Protein AF-0000000078819635 (afdb_homodimer)

Nearest PDB structures (foldseek):
  3zq4-assembly1_D  TM=5.207E-01  e=1.282E+00  Bacillus subtilis subsp. subtilis str. 168
  3zq4-assembly1_C  TM=5.200E-01  e=1.452E+00  Bacillus subtilis subsp. subtilis str. 168
  4j6f-assembly1_B  TM=4.731E-01  e=4.176E+00  Sinorhizobium meliloti 1021
  8eyi-assembly1_E  TM=3.775E-01  e=4.444E+00  Homo sapiens
  3zq4-assembly1_D  TM=5.205E-01  e=1.276E+00  Bacillus subtilis subsp. subtilis str. 168

Organism: Methanosarcina acetivorans (strain ATCC 35395 / DSM 2834 / JCM 12185 / C2A) (NCBI:txid188937)

pLDDT: mean 85.89, std 20.55, range [26.3, 98.69]

Structure (mmCIF, N/CA/C/O backbone):
data_AF-0000000078819635-model_v1
#
loop_
_entity.id
_entity.type
_entity.pdbx_description
1 polymer 'Ribosomal protein S6'
#
loop_
_atom_site.group_PDB
_atom_site.id
_atom_site.type_symbol
_atom_site.label_atom_id
_atom_site.label_alt_id
_atom_site.label_comp_id
_atom_site.label_asym_id
_atom_site.label_entity_id
_atom_site.label_seq_id
_atom_site.pdbx_PDB_ins_code
_atom_site.Cartn_x
_atom_site.Cartn_y
_atom_site.Cartn_z
_atom_site.occupancy
_atom_site.B_iso_or_equiv
_atom_site.auth_seq_id
_atom_site.auth_comp_id
_atom_site.auth_asym_id
_atom_site.auth_atom_id
_atom_site.pdbx_PDB_model_num
ATOM 1 N N . MET A 1 1 ? 30.875 -65.812 8.109 1 31.47 1 MET A N 1
ATOM 2 C CA . MET A 1 1 ? 30.531 -64.938 6.988 1 31.47 1 MET A CA 1
ATOM 3 C C . MET A 1 1 ? 29.578 -63.844 7.43 1 31.47 1 MET A C 1
ATOM 5 O O . MET A 1 1 ? 28.469 -64.125 7.898 1 31.47 1 MET A O 1
ATOM 9 N N . PHE A 1 2 ? 30.125 -62.688 8.062 1 33.59 2 PHE A N 1
ATOM 10 C CA . PHE A 1 2 ? 29.531 -61.562 8.758 1 33.59 2 PHE A CA 1
ATOM 11 C C . PHE A 1 2 ? 28.766 -60.688 7.785 1 33.59 2 PHE A C 1
ATOM 13 O O . PHE A 1 2 ? 29.359 -60.094 6.883 1 33.59 2 PHE A O 1
ATOM 20 N N . TYR A 1 3 ? 27.562 -61.094 7.391 1 33.97 3 TYR A N 1
ATOM 21 C CA . TYR A 1 3 ? 26.688 -60.312 6.512 1 33.97 3 TYR A CA 1
ATOM 22 C C . TYR A 1 3 ? 26.359 -58.969 7.129 1 33.97 3 TYR A C 1
ATOM 24 O O . TYR A 1 3 ? 25.766 -58.906 8.211 1 33.97 3 TYR A O 1
ATOM 32 N N . ILE A 1 4 ? 27.344 -58.031 7.02 1 34.59 4 ILE A N 1
ATOM 33 C CA . ILE A 1 4 ? 27.047 -56.656 7.406 1 34.59 4 ILE A CA 1
ATOM 34 C C . ILE A 1 4 ? 25.844 -56.156 6.613 1 34.59 4 ILE A C 1
ATOM 36 O O . ILE A 1 4 ? 25.859 -56.125 5.379 1 34.59 4 ILE A O 1
ATOM 40 N N . ASN A 1 5 ? 24.625 -56.344 7.145 1 29.67 5 ASN A N 1
ATOM 41 C CA . ASN A 1 5 ? 23.391 -55.75 6.633 1 29.67 5 ASN A CA 1
ATOM 42 C C . ASN A 1 5 ? 23.531 -54.25 6.418 1 29.67 5 ASN A C 1
ATOM 44 O O . ASN A 1 5 ? 23.641 -53.469 7.383 1 29.67 5 ASN A O 1
ATOM 48 N N . ILE A 1 6 ? 24.234 -53.875 5.387 1 31.19 6 ILE A N 1
ATOM 49 C CA . ILE A 1 6 ? 24.312 -52.469 4.98 1 31.19 6 ILE A CA 1
ATOM 50 C C . ILE A 1 6 ? 22.906 -51.906 4.785 1 31.19 6 ILE A C 1
ATOM 52 O O . ILE A 1 6 ? 22.188 -52.344 3.883 1 31.19 6 ILE A O 1
ATOM 56 N N . GLN A 1 7 ? 22.141 -51.844 5.879 1 29.66 7 GLN A N 1
ATOM 57 C CA . GLN A 1 7 ? 20.891 -51.125 5.656 1 29.66 7 GLN A CA 1
ATOM 58 C C . GLN A 1 7 ? 21.125 -49.812 4.887 1 29.66 7 GLN A C 1
ATOM 60 O O . GLN A 1 7 ? 22.094 -49.094 5.145 1 29.66 7 GLN A O 1
ATOM 65 N N . SER A 1 8 ? 20.781 -49.719 3.635 1 26.3 8 SER A N 1
ATOM 66 C CA . SER A 1 8 ? 20.688 -48.562 2.754 1 26.3 8 SER A CA 1
ATOM 67 C C . SER A 1 8 ? 20.141 -47.344 3.498 1 26.3 8 SER A C 1
ATOM 69 O O . SER A 1 8 ? 19.078 -47.406 4.113 1 26.3 8 SER A O 1
ATOM 71 N N . LYS A 1 9 ? 21 -46.469 3.98 1 32.75 9 LYS A N 1
ATOM 72 C CA . LYS A 1 9 ? 20.672 -45.125 4.375 1 32.75 9 LYS A CA 1
ATOM 73 C C . LYS A 1 9 ? 19.703 -44.469 3.379 1 32.75 9 LYS A C 1
ATOM 75 O O . LYS A 1 9 ? 20.078 -44.188 2.238 1 32.75 9 LYS A O 1
ATOM 80 N N . LYS A 1 10 ? 18.531 -44.938 3.443 1 31.08 10 LYS A N 1
ATOM 81 C CA . LYS A 1 10 ? 17.531 -44.125 2.758 1 31.08 10 LYS A CA 1
ATOM 82 C C . LYS A 1 10 ? 17.781 -42.656 2.965 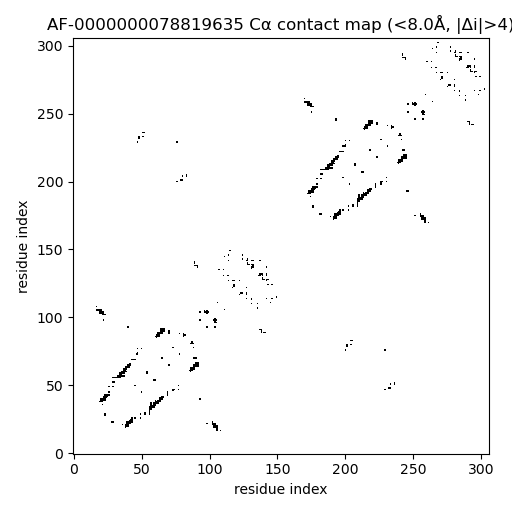1 31.08 10 LYS A C 1
ATOM 84 O O . LYS A 1 10 ? 17.797 -42.156 4.098 1 31.08 10 LYS A O 1
ATOM 89 N N . ASN A 1 11 ? 18.609 -42.062 2.094 1 31.02 11 ASN A N 1
ATOM 90 C CA . ASN A 1 11 ? 18.797 -40.625 1.961 1 31.02 11 ASN A CA 1
ATOM 91 C C . ASN A 1 11 ? 17.484 -39.875 2.092 1 31.02 11 ASN A C 1
ATOM 93 O O . ASN A 1 11 ? 16.547 -40.094 1.308 1 31.02 11 ASN A O 1
ATOM 97 N N . TYR A 1 12 ? 17.016 -39.594 3.213 1 34.03 12 TYR A N 1
ATOM 98 C CA . TYR A 1 12 ? 16.016 -38.562 3.389 1 34.03 12 TYR A CA 1
ATOM 99 C C . TYR A 1 12 ? 16.328 -37.344 2.506 1 34.03 12 TYR A C 1
ATOM 101 O O . TYR A 1 12 ? 17.328 -36.688 2.703 1 34.03 12 TYR A O 1
ATOM 109 N N . THR A 1 13 ? 16.312 -37.469 1.07 1 33.28 13 THR A N 1
ATOM 110 C CA . THR A 1 13 ? 16.375 -36.281 0.225 1 33.28 13 THR A CA 1
ATOM 111 C C . THR A 1 13 ? 15.703 -35.125 0.906 1 33.28 13 THR A C 1
ATOM 113 O O . THR A 1 13 ? 14.703 -35.281 1.608 1 33.28 13 THR A O 1
ATOM 116 N N . VAL A 1 14 ? 16.359 -34.188 1.408 1 36.5 14 VAL A N 1
ATOM 117 C CA . VAL A 1 14 ? 15.875 -32.844 1.68 1 36.5 14 VAL A CA 1
ATOM 118 C C . VAL A 1 14 ? 14.703 -32.531 0.763 1 36.5 14 VAL A C 1
ATOM 120 O O . VAL A 1 14 ? 14.82 -32.594 -0.462 1 36.5 14 VAL A O 1
ATOM 123 N N . GLY A 1 15 ? 13.5 -32.938 0.976 1 38.84 15 GLY A N 1
ATOM 124 C CA . GLY A 1 15 ? 12.227 -32.781 0.301 1 38.84 15 GLY A CA 1
ATOM 125 C C . GLY A 1 15 ? 12.18 -31.578 -0.635 1 38.84 15 GLY A C 1
ATOM 126 O O . GLY A 1 15 ? 12.648 -30.5 -0.289 1 38.84 15 GLY A O 1
ATOM 127 N N . GLU A 1 16 ? 12.367 -31.672 -1.89 1 45.25 16 GLU A N 1
ATOM 128 C CA . GLU A 1 16 ? 12.195 -30.719 -2.975 1 45.25 16 GLU A CA 1
ATOM 129 C C . GLU A 1 16 ? 11.164 -29.656 -2.615 1 45.25 16 GLU A C 1
ATOM 131 O O . GLU A 1 16 ? 10.031 -29.969 -2.24 1 45.25 16 GLU A O 1
ATOM 136 N N . LYS A 1 17 ? 11.445 -28.703 -1.896 1 55.75 17 LYS A N 1
ATOM 137 C CA . LYS A 1 17 ? 10.578 -27.578 -1.522 1 55.75 17 LYS A CA 1
ATOM 138 C C . LYS A 1 17 ? 9.633 -27.219 -2.658 1 55.75 17 LYS A C 1
ATOM 140 O O . LYS A 1 17 ? 10.062 -26.703 -3.697 1 55.75 17 LYS A O 1
ATOM 145 N N . ASN A 1 18 ? 8.547 -28.016 -2.91 1 71.88 18 ASN A N 1
ATOM 146 C CA . ASN A 1 18 ? 7.477 -27.812 -3.879 1 71.88 18 ASN A CA 1
ATOM 147 C C . ASN A 1 18 ? 6.914 -26.391 -3.787 1 71.88 18 ASN A C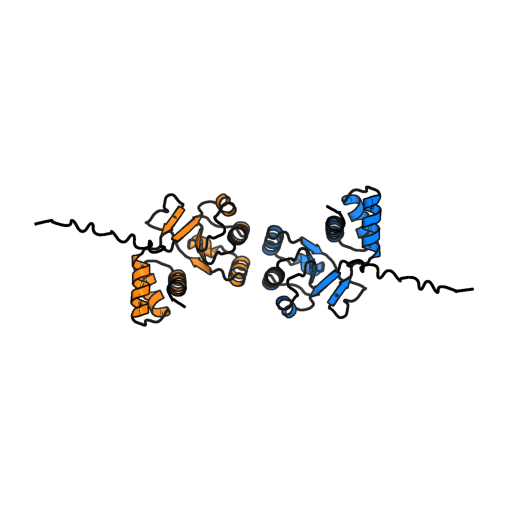 1
ATOM 149 O O . ASN A 1 18 ? 6.676 -25.875 -2.691 1 71.88 18 ASN A O 1
ATOM 153 N N . THR A 1 19 ? 7.031 -25.734 -5 1 85.88 19 THR A N 1
ATOM 154 C CA . THR A 1 19 ? 6.391 -24.438 -5.07 1 85.88 19 THR A CA 1
ATOM 155 C C . THR A 1 19 ? 4.875 -24.578 -4.961 1 85.88 19 THR A C 1
ATOM 157 O O . THR A 1 19 ? 4.262 -25.359 -5.688 1 85.88 19 THR A O 1
ATOM 160 N N . ARG A 1 20 ? 4.367 -23.984 -3.955 1 91.62 20 ARG A N 1
ATOM 161 C CA . ARG A 1 20 ? 2.932 -24.109 -3.711 1 91.62 20 ARG A CA 1
ATOM 162 C C . ARG A 1 20 ? 2.283 -22.75 -3.545 1 91.62 20 ARG A C 1
ATOM 164 O O . ARG A 1 20 ? 2.938 -21.797 -3.117 1 91.62 20 ARG A O 1
ATOM 171 N N . LEU A 1 21 ? 0.983 -22.719 -3.965 1 94.75 21 LEU A N 1
ATOM 172 C CA . LEU A 1 21 ? 0.135 -21.531 -3.787 1 94.75 21 LEU A CA 1
ATOM 173 C C . LEU A 1 21 ? -0.789 -21.719 -2.586 1 94.75 21 LEU A C 1
ATOM 175 O O . LEU A 1 21 ? -1.46 -22.734 -2.459 1 94.75 21 LEU A O 1
ATOM 179 N N . ARG A 1 22 ? -0.742 -20.781 -1.69 1 96.56 22 ARG A N 1
ATOM 180 C CA . ARG A 1 22 ? -1.777 -20.75 -0.663 1 96.56 22 ARG A CA 1
ATOM 181 C C . ARG A 1 22 ? -3.123 -20.344 -1.251 1 96.56 22 ARG A C 1
ATOM 183 O O . ARG A 1 22 ? -3.262 -19.234 -1.782 1 96.56 22 ARG A O 1
ATOM 190 N N . VAL A 1 23 ? -4.066 -21.219 -1.188 1 96.56 23 VAL A N 1
ATOM 191 C CA . VAL A 1 23 ? -5.402 -20.906 -1.698 1 96.56 23 VAL A CA 1
ATOM 192 C C . VAL A 1 23 ? -6.227 -20.234 -0.608 1 96.56 23 VAL A C 1
ATOM 194 O O . VAL A 1 23 ? -6.387 -20.766 0.488 1 96.56 23 VAL A O 1
ATOM 197 N N . VAL A 1 24 ? -6.699 -19.047 -0.94 1 97.25 24 VAL A N 1
ATOM 198 C CA . VAL A 1 24 ? -7.562 -18.312 -0.018 1 97.25 24 VAL A CA 1
ATOM 199 C C . VAL A 1 24 ? -9.008 -18.375 -0.506 1 97.25 24 VAL A C 1
ATOM 201 O O . VAL A 1 24 ? -9.352 -17.781 -1.536 1 97.25 24 VAL A O 1
ATOM 204 N N . SER A 1 25 ? -9.812 -18.969 0.264 1 94.75 25 SER A N 1
ATOM 205 C CA . SER A 1 25 ? -11.148 -19.297 -0.212 1 94.75 25 SER A CA 1
ATOM 206 C C . SER A 1 25 ? -12.18 -18.281 0.277 1 94.75 25 SER A C 1
ATOM 208 O O . SER A 1 25 ? -13.289 -18.219 -0.245 1 94.75 25 SER A O 1
ATOM 210 N N . SER A 1 26 ? -11.797 -17.578 1.337 1 96.25 26 SER A N 1
ATOM 211 C CA . SER A 1 26 ? -12.719 -16.578 1.861 1 96.25 26 SER A CA 1
ATOM 212 C C . SER A 1 26 ? -11.984 -15.32 2.303 1 96.25 26 SER A C 1
ATOM 214 O O . SER A 1 26 ? -10.797 -15.367 2.623 1 96.25 26 SER A O 1
ATOM 216 N N . ARG A 1 27 ? -12.742 -14.227 2.377 1 97 27 ARG A N 1
ATOM 217 C CA . ARG A 1 27 ? -12.18 -12.93 2.734 1 97 27 ARG A CA 1
ATOM 218 C C . ARG A 1 27 ? -11.648 -12.93 4.164 1 97 27 ARG A C 1
ATOM 220 O O . ARG A 1 27 ? -10.625 -12.312 4.453 1 97 27 ARG A O 1
ATOM 227 N N . GLU A 1 28 ? -12.273 -13.656 5.074 1 96.44 28 GLU A N 1
ATOM 228 C CA . GLU A 1 28 ? -11.922 -13.672 6.492 1 96.44 28 GLU A CA 1
ATOM 229 C C . GLU A 1 28 ? -10.555 -14.305 6.723 1 96.44 28 GLU A C 1
ATOM 231 O O . GLU A 1 28 ? -9.875 -14 7.703 1 96.44 28 GLU A O 1
ATOM 236 N N . GLU A 1 29 ? -10.195 -15.125 5.773 1 97.25 29 GLU A N 1
ATOM 237 C CA . GLU A 1 29 ? -8.93 -15.828 5.891 1 97.25 29 GLU A CA 1
ATOM 238 C C . GLU A 1 29 ? -7.746 -14.883 5.703 1 97.25 29 GLU A C 1
ATOM 240 O O . GLU A 1 29 ? -6.645 -15.148 6.184 1 97.25 29 GLU A O 1
ATOM 245 N N . ILE A 1 30 ? -7.961 -13.766 5.051 1 97.94 30 ILE A N 1
ATOM 246 C CA . ILE A 1 30 ? -6.895 -12.844 4.676 1 97.94 30 ILE A CA 1
ATOM 247 C C . ILE A 1 30 ? -6.129 -12.406 5.922 1 97.94 30 ILE A C 1
ATOM 249 O O . ILE A 1 30 ? -4.898 -12.359 5.918 1 97.94 30 ILE A O 1
ATOM 253 N N . PHE A 1 31 ? -6.73 -12.242 7.008 1 94.94 31 PHE A N 1
ATOM 254 C CA . PHE A 1 31 ? -6.129 -11.609 8.172 1 94.94 31 PHE A CA 1
ATOM 255 C C . PHE A 1 31 ? -5.5 -12.648 9.094 1 94.94 31 PHE A C 1
ATOM 257 O O . PHE A 1 31 ? -4.883 -12.297 10.102 1 94.94 31 PHE A O 1
ATOM 264 N N . THR A 1 32 ? -5.57 -13.922 8.719 1 96.62 32 THR A N 1
ATOM 265 C CA . THR A 1 32 ? -4.984 -14.977 9.539 1 96.62 32 THR A CA 1
ATOM 266 C C . THR A 1 32 ? -3.926 -15.75 8.758 1 96.62 32 THR A C 1
ATOM 268 O O . THR A 1 32 ? -3.432 -16.781 9.227 1 96.62 32 THR A O 1
ATOM 271 N N . LEU A 1 33 ? -3.65 -15.25 7.676 1 97.94 33 LEU A N 1
ATOM 272 C CA . LEU A 1 33 ? -2.66 -15.914 6.832 1 97.94 33 LEU A CA 1
ATOM 273 C C . LEU A 1 33 ? -1.269 -15.82 7.453 1 97.94 33 LEU A C 1
ATOM 275 O O . LEU A 1 33 ? -0.991 -14.898 8.227 1 97.94 33 LEU A O 1
ATOM 279 N N . ASN A 1 34 ? -0.465 -16.875 7.16 1 97.31 34 ASN A N 1
ATOM 280 C CA . ASN A 1 34 ? 0.958 -16.781 7.469 1 97.31 34 ASN A CA 1
ATOM 281 C C . ASN A 1 34 ? 1.6 -15.57 6.781 1 97.31 34 ASN A C 1
ATOM 283 O O . ASN A 1 34 ? 1.537 -15.445 5.559 1 97.31 34 ASN A O 1
ATOM 287 N N . PRO A 1 35 ? 2.191 -14.633 7.496 1 97.62 35 PRO A N 1
ATOM 288 C CA . PRO A 1 35 ? 2.773 -13.414 6.914 1 97.62 35 PRO A CA 1
ATOM 289 C C . PRO A 1 35 ? 3.883 -13.719 5.91 1 97.62 35 PRO A C 1
ATOM 291 O O . PRO A 1 35 ? 4.285 -12.836 5.145 1 97.62 35 PRO A O 1
ATOM 294 N N . ASN A 1 36 ? 4.332 -14.961 5.863 1 97.56 36 ASN A N 1
ATOM 295 C CA . ASN A 1 36 ? 5.441 -15.305 4.98 1 97.56 36 ASN A CA 1
ATOM 296 C C . ASN A 1 36 ? 4.949 -15.867 3.65 1 97.56 36 ASN A C 1
ATOM 298 O O . ASN A 1 36 ? 5.75 -16.266 2.809 1 97.56 36 ASN A O 1
ATOM 302 N N . GLU A 1 37 ? 3.67 -15.828 3.482 1 97.81 37 GLU A N 1
ATOM 303 C CA . GLU A 1 37 ? 3.152 -16.297 2.203 1 97.81 37 GLU A CA 1
ATOM 304 C C . GLU A 1 37 ? 3.721 -15.492 1.042 1 97.81 37 GLU A C 1
ATOM 306 O O . GLU A 1 37 ? 3.74 -14.258 1.089 1 97.81 37 GLU A O 1
ATOM 311 N N . ARG A 1 38 ? 4.117 -16.172 -0.007 1 97.44 38 ARG A N 1
ATOM 312 C CA . ARG A 1 38 ? 4.711 -15.484 -1.154 1 97.44 38 ARG A CA 1
ATOM 313 C C . ARG A 1 38 ? 3.812 -15.602 -2.383 1 97.44 38 ARG A C 1
ATOM 315 O O . ARG A 1 38 ? 3.828 -14.727 -3.254 1 97.44 38 ARG A O 1
ATOM 322 N N . LEU A 1 39 ? 3.123 -16.734 -2.51 1 97.5 39 LEU A N 1
ATOM 323 C CA . LEU A 1 39 ? 2.232 -17.047 -3.623 1 97.5 39 LEU A CA 1
ATOM 324 C C . LEU A 1 39 ? 0.818 -17.328 -3.125 1 97.5 39 LEU A C 1
ATOM 326 O O . LEU A 1 39 ? 0.603 -18.25 -2.342 1 97.5 39 LEU A O 1
ATOM 330 N N . VAL A 1 40 ? -0.146 -16.531 -3.648 1 97.94 40 VAL A N 1
ATOM 331 C CA . VAL A 1 40 ? -1.509 -16.672 -3.15 1 97.94 40 VAL A CA 1
ATOM 332 C C . VAL A 1 40 ? -2.484 -16.734 -4.324 1 97.94 40 VAL A C 1
ATOM 334 O O . VAL A 1 40 ? -2.348 -15.969 -5.285 1 97.94 40 VAL A O 1
ATOM 337 N N . HIS A 1 41 ? -3.369 -17.688 -4.23 1 97.12 41 HIS A N 1
ATOM 338 C CA . HIS A 1 41 ? -4.508 -17.734 -5.141 1 97.12 41 HIS A CA 1
ATOM 339 C C . HIS A 1 41 ? -5.797 -17.344 -4.434 1 97.12 41 HIS A C 1
ATOM 341 O O . HIS A 1 41 ? -6.184 -17.969 -3.443 1 97.12 41 HIS A O 1
ATOM 347 N N . LEU A 1 42 ? -6.434 -16.328 -4.941 1 97.38 42 LEU A N 1
ATOM 348 C CA . LEU A 1 42 ? -7.738 -15.969 -4.395 1 97.38 42 LEU A CA 1
ATOM 349 C C . LEU A 1 42 ? -8.859 -16.688 -5.141 1 97.38 42 LEU A C 1
ATOM 351 O O . LEU A 1 42 ? -8.984 -16.562 -6.359 1 97.38 42 LEU A O 1
ATOM 355 N N . ALA A 1 43 ? -9.617 -17.438 -4.352 1 95.06 43 ALA A N 1
ATOM 356 C CA . ALA A 1 43 ? -10.688 -18.234 -4.941 1 95.06 43 ALA A CA 1
ATOM 357 C C . ALA A 1 43 ? -12.008 -17.469 -4.941 1 95.06 43 ALA A C 1
ATOM 359 O O . ALA A 1 43 ? -13.078 -18.062 -5.078 1 95.06 43 ALA A O 1
ATOM 360 N N . PHE A 1 44 ? -12.039 -16.203 -4.691 1 96.31 44 PHE A N 1
ATOM 361 C CA . PHE A 1 44 ? -13.195 -15.305 -4.715 1 96.31 44 PHE A CA 1
ATOM 362 C C . PHE A 1 44 ? -12.836 -13.969 -5.359 1 96.31 44 PHE A C 1
ATOM 364 O O . PHE A 1 44 ? -11.656 -13.656 -5.527 1 96.31 44 PHE A O 1
ATOM 371 N N . ARG A 1 45 ? -13.82 -13.281 -5.793 1 97.69 45 ARG A N 1
ATOM 372 C CA . ARG A 1 45 ? -13.602 -11.945 -6.344 1 97.69 45 ARG A CA 1
ATOM 373 C C . ARG A 1 45 ? -13.195 -10.961 -5.25 1 97.69 45 ARG A C 1
ATOM 375 O O . ARG A 1 45 ? -13.992 -10.633 -4.371 1 97.69 45 ARG A O 1
ATOM 382 N N . PRO A 1 46 ? -12 -10.461 -5.309 1 97.69 46 PRO A N 1
ATOM 383 C CA . PRO A 1 46 ? -11.562 -9.57 -4.234 1 97.69 46 PRO A CA 1
ATOM 384 C C . PRO A 1 46 ? -12.008 -8.125 -4.457 1 97.69 46 PRO A C 1
ATOM 386 O O . PRO A 1 46 ? -12.086 -7.664 -5.598 1 97.69 46 PRO A O 1
ATOM 389 N N . SER A 1 47 ? -12.32 -7.484 -3.389 1 96.38 47 SER A N 1
ATOM 390 C CA . SER A 1 47 ? -12.438 -6.031 -3.4 1 96.38 47 SER A CA 1
ATOM 391 C C . SER A 1 47 ? -11.07 -5.363 -3.26 1 96.38 47 SER A C 1
ATOM 393 O O . SER A 1 47 ? -10.07 -6.035 -3.02 1 96.38 47 SER A O 1
ATOM 395 N N . ASN A 1 48 ? -11.062 -4.09 -3.469 1 95.88 48 ASN A N 1
ATOM 396 C CA . ASN A 1 48 ? -9.836 -3.348 -3.211 1 95.88 48 ASN A CA 1
ATOM 397 C C . ASN A 1 48 ? -9.344 -3.555 -1.78 1 95.88 48 ASN A C 1
ATOM 399 O O . ASN A 1 48 ? -8.148 -3.766 -1.554 1 95.88 48 ASN A O 1
ATOM 403 N N . LYS A 1 49 ? -10.234 -3.506 -0.844 1 96.12 49 LYS A N 1
ATOM 404 C CA . LYS A 1 49 ? -9.898 -3.719 0.561 1 96.12 49 LYS A CA 1
ATOM 405 C C . LYS A 1 49 ? -9.25 -5.086 0.771 1 96.12 49 LYS A C 1
ATOM 407 O O . LYS A 1 49 ? -8.305 -5.219 1.55 1 96.12 49 LYS A O 1
ATOM 412 N N . ASP A 1 50 ? -9.758 -6.062 0.121 1 97.81 50 ASP A N 1
ATOM 413 C CA . ASP A 1 50 ? -9.203 -7.406 0.228 1 97.81 50 ASP A CA 1
ATOM 414 C C . ASP A 1 50 ? -7.742 -7.434 -0.229 1 97.81 50 ASP A C 1
ATOM 416 O O . ASP A 1 50 ? -6.895 -8.039 0.427 1 97.81 50 ASP A O 1
ATOM 420 N N . ILE A 1 51 ? -7.488 -6.801 -1.311 1 98.25 51 ILE A N 1
ATOM 421 C CA . ILE A 1 51 ? -6.145 -6.809 -1.876 1 98.25 51 ILE A CA 1
ATOM 422 C C . ILE A 1 51 ? -5.199 -6.02 -0.972 1 98.25 51 ILE A C 1
ATOM 424 O O . ILE A 1 51 ? -4.102 -6.484 -0.656 1 98.25 51 ILE A O 1
ATOM 428 N N . PHE A 1 52 ? -5.617 -4.895 -0.534 1 97.25 52 PHE A N 1
ATOM 429 C CA . PHE A 1 52 ? -4.801 -4.129 0.4 1 97.25 52 PHE A CA 1
ATOM 430 C C . PHE A 1 52 ? -4.52 -4.934 1.663 1 97.25 52 PHE A C 1
ATOM 432 O O . PHE A 1 52 ? -3.383 -4.984 2.135 1 97.25 52 PHE A O 1
ATOM 439 N N . GLY A 1 53 ? -5.551 -5.535 2.221 1 97.19 53 GLY A N 1
ATOM 440 C CA . GLY A 1 53 ? -5.406 -6.355 3.412 1 97.19 53 GLY A CA 1
ATOM 441 C C . GLY A 1 53 ? -4.457 -7.523 3.223 1 97.19 53 GLY A C 1
ATOM 442 O O . GLY A 1 53 ? -3.67 -7.84 4.117 1 97.19 53 GLY A O 1
ATOM 443 N N . LEU A 1 54 ? -4.547 -8.094 2.098 1 98.44 54 LEU A N 1
ATOM 444 C CA . LEU A 1 54 ? -3.672 -9.219 1.787 1 98.44 54 LEU A CA 1
ATOM 445 C C . LEU A 1 54 ? -2.207 -8.789 1.806 1 98.44 54 LEU A C 1
ATOM 447 O O . LEU A 1 54 ? -1.372 -9.453 2.43 1 98.44 54 LEU A O 1
ATOM 451 N N . VAL A 1 55 ? -1.917 -7.691 1.161 1 97.44 55 VAL A N 1
ATOM 452 C CA . VAL A 1 55 ? -0.543 -7.207 1.062 1 97.44 55 VAL A CA 1
ATOM 453 C C . VAL A 1 55 ? -0.049 -6.773 2.441 1 97.44 55 VAL A C 1
ATOM 455 O O . VAL A 1 55 ? 1.123 -6.961 2.773 1 97.44 55 VAL A O 1
ATOM 458 N N . GLU A 1 56 ? -0.935 -6.238 3.195 1 95.06 56 GLU A N 1
ATOM 459 C CA . GLU A 1 56 ? -0.579 -5.844 4.555 1 95.06 56 GLU A CA 1
ATOM 460 C C . GLU A 1 56 ? -0.29 -7.066 5.426 1 95.06 56 GLU A C 1
ATOM 462 O O . GLU A 1 56 ? 0.67 -7.07 6.199 1 95.06 56 GLU A O 1
ATOM 467 N N . THR A 1 57 ? -1.078 -8.055 5.324 1 97.31 57 THR A N 1
ATOM 468 C CA . THR A 1 57 ? -0.979 -9.258 6.145 1 97.31 57 THR A CA 1
ATOM 469 C C . THR A 1 57 ? 0.215 -10.109 5.715 1 97.31 57 THR A C 1
ATOM 471 O O . THR A 1 57 ? 0.861 -10.742 6.551 1 97.31 57 THR A O 1
ATOM 474 N N . CYS A 1 58 ? 0.471 -10.047 4.434 1 98 58 CYS A N 1
ATOM 475 C CA . CYS A 1 58 ? 1.566 -10.828 3.861 1 98 58 CYS A CA 1
ATOM 476 C C . CYS A 1 58 ? 2.57 -9.914 3.162 1 98 58 CYS A C 1
ATOM 478 O O . CYS A 1 58 ? 2.619 -9.867 1.932 1 98 58 CYS A O 1
ATOM 480 N N . PRO A 1 59 ? 3.424 -9.344 3.869 1 96.12 59 PRO A N 1
ATOM 481 C CA . PRO A 1 59 ? 4.332 -8.359 3.277 1 96.12 59 PRO A CA 1
ATOM 482 C C . PRO A 1 59 ? 5.355 -8.992 2.338 1 96.12 59 PRO A C 1
ATOM 484 O O . PRO A 1 59 ? 6.016 -8.289 1.569 1 96.12 59 PRO A O 1
ATOM 487 N N . LYS A 1 60 ? 5.473 -10.32 2.33 1 97.69 60 LYS A N 1
ATOM 488 C CA . LYS A 1 60 ? 6.461 -10.984 1.487 1 97.69 60 LYS A CA 1
ATOM 489 C C . LYS A 1 60 ? 5.824 -11.508 0.202 1 97.69 60 LYS A C 1
ATOM 491 O O . LYS A 1 60 ? 6.488 -12.156 -0.607 1 97.69 60 LYS A O 1
ATOM 496 N N . ILE A 1 61 ? 4.617 -11.188 0.01 1 98.38 61 ILE A N 1
ATOM 497 C CA . ILE A 1 61 ? 3.879 -11.703 -1.14 1 98.38 61 ILE A CA 1
ATOM 498 C C . ILE A 1 61 ? 4.547 -11.234 -2.432 1 98.38 61 ILE A C 1
ATOM 500 O O . ILE A 1 61 ? 4.988 -10.086 -2.527 1 98.38 61 ILE A O 1
ATOM 504 N N . GLU A 1 62 ? 4.625 -12.164 -3.361 1 98.31 62 GLU A N 1
ATOM 505 C CA . GLU A 1 62 ? 5.246 -11.859 -4.648 1 98.31 62 GLU A CA 1
ATOM 506 C C . GLU A 1 62 ? 4.25 -12.008 -5.793 1 98.31 62 GLU A C 1
ATOM 508 O O . GLU A 1 62 ? 4.367 -11.336 -6.82 1 98.31 62 GLU A O 1
ATOM 513 N N . VAL A 1 63 ? 3.299 -12.914 -5.586 1 98.44 63 VAL A N 1
ATOM 514 C CA . VAL A 1 63 ? 2.346 -13.195 -6.652 1 98.44 63 VAL A CA 1
ATOM 515 C C . VAL A 1 63 ? 0.941 -13.336 -6.07 1 98.44 63 VAL A C 1
ATOM 517 O O . VAL A 1 63 ? 0.738 -14.039 -5.082 1 98.44 63 VAL A O 1
ATOM 520 N N . ILE A 1 64 ? 0.042 -12.664 -6.656 1 98.69 64 ILE A N 1
ATOM 521 C CA . ILE A 1 64 ? -1.385 -12.875 -6.438 1 98.69 64 ILE A CA 1
ATOM 522 C C . ILE A 1 64 ? -2.025 -13.422 -7.711 1 98.69 64 ILE A C 1
ATOM 524 O O . ILE A 1 64 ? -1.954 -12.789 -8.773 1 98.69 64 ILE A O 1
ATOM 528 N N . GLN A 1 65 ? -2.578 -14.586 -7.617 1 97.62 65 GLN A N 1
ATOM 529 C CA . GLN A 1 65 ? -3.238 -15.219 -8.75 1 97.62 65 GLN A CA 1
ATOM 530 C C . GLN A 1 65 ? -4.758 -15.141 -8.617 1 97.62 65 GLN A C 1
ATOM 532 O O . GLN A 1 65 ? -5.305 -15.352 -7.535 1 97.62 65 GLN A O 1
ATOM 537 N N . LEU A 1 66 ? -5.375 -14.836 -9.68 1 97.69 66 LEU A N 1
ATOM 538 C CA . LEU A 1 66 ? -6.832 -14.758 -9.758 1 97.69 66 LEU A CA 1
ATOM 539 C C . LEU A 1 66 ? -7.348 -15.523 -10.969 1 97.69 66 LEU A C 1
ATOM 541 O O . LEU A 1 66 ? -6.691 -15.562 -12.016 1 97.69 66 LEU A O 1
ATOM 545 N N . PRO A 1 67 ? -8.547 -16.062 -10.758 1 95.12 67 PRO A N 1
ATOM 546 C CA . PRO A 1 67 ? -9.211 -16.578 -11.961 1 95.12 67 PRO A CA 1
ATOM 547 C C . PRO A 1 67 ? -9.453 -15.484 -13 1 95.12 67 PRO A C 1
ATOM 549 O O . PRO A 1 67 ? -9.508 -14.297 -12.664 1 95.12 67 PRO A O 1
ATOM 552 N N . LYS A 1 68 ? -9.594 -15.914 -14.242 1 94.19 68 LYS A N 1
ATOM 553 C CA . LYS A 1 68 ? -9.766 -15.008 -15.367 1 94.19 68 LYS A CA 1
ATOM 554 C C . LYS A 1 68 ? -10.922 -14.039 -15.125 1 94.19 68 LYS A C 1
ATOM 556 O O . LYS A 1 68 ? -10.781 -12.828 -15.352 1 94.19 68 LYS A O 1
ATOM 561 N N . SER A 1 69 ? -12.031 -14.531 -14.648 1 95.5 69 SER A N 1
ATOM 562 C CA . SER A 1 69 ? -13.234 -13.727 -14.469 1 95.5 69 SER A CA 1
ATOM 563 C C . SER A 1 69 ? -13.016 -12.641 -13.422 1 95.5 69 SER A C 1
ATOM 565 O O . SER A 1 69 ? -13.664 -11.594 -13.469 1 95.5 69 SER A O 1
ATOM 567 N N . TYR A 1 70 ? -12.094 -12.93 -12.531 1 96.94 70 TYR A N 1
ATOM 568 C CA . TYR A 1 70 ? -11.891 -11.977 -11.445 1 96.94 70 TYR A CA 1
ATOM 569 C C . TYR A 1 70 ? -10.828 -10.945 -11.812 1 96.94 70 TYR A C 1
ATOM 571 O O . TYR A 1 70 ? -10.945 -9.773 -11.461 1 96.94 70 TYR A O 1
ATOM 579 N N . ILE A 1 71 ? -9.789 -11.344 -12.492 1 95.88 71 ILE A N 1
ATOM 580 C CA . ILE A 1 71 ? -8.672 -10.453 -12.797 1 95.88 71 ILE A CA 1
ATOM 581 C C . ILE A 1 71 ? -9.172 -9.281 -13.641 1 95.88 71 ILE A C 1
ATOM 583 O O . ILE A 1 71 ? -8.688 -8.156 -13.492 1 95.88 71 ILE A O 1
ATOM 587 N N . ALA A 1 72 ? -10.148 -9.523 -14.414 1 94.19 72 ALA A N 1
ATOM 588 C CA . ALA A 1 72 ? -10.727 -8.531 -15.312 1 94.19 72 ALA A CA 1
ATOM 589 C C . ALA A 1 72 ? -11.414 -7.414 -14.531 1 94.19 72 ALA A C 1
ATOM 591 O O . ALA A 1 72 ? -11.648 -6.328 -15.07 1 94.19 72 ALA A O 1
ATOM 592 N N . THR A 1 73 ? -11.727 -7.645 -13.289 1 95.75 73 THR A N 1
ATOM 593 C CA . THR A 1 73 ? -12.492 -6.684 -12.508 1 95.75 73 THR A CA 1
ATOM 594 C C . THR A 1 73 ? -11.578 -5.875 -11.594 1 95.75 73 THR A C 1
ATOM 596 O O . THR A 1 73 ? -12.031 -4.953 -10.914 1 95.75 73 THR A O 1
ATOM 599 N N . VAL A 1 74 ? -10.352 -6.176 -11.602 1 96.5 74 VAL A N 1
ATOM 600 C CA . VAL A 1 74 ? -9.406 -5.457 -10.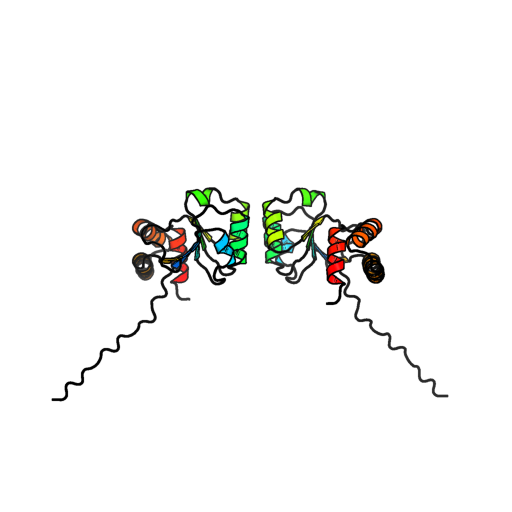758 1 96.5 74 VAL A CA 1
ATOM 601 C C . VAL A 1 74 ? -9.211 -4.039 -11.289 1 96.5 74 VAL A C 1
ATOM 603 O O . VAL A 1 74 ? -9.016 -3.844 -12.492 1 96.5 74 VAL A O 1
ATOM 606 N N . SER A 1 75 ? -9.305 -3.09 -10.406 1 94.38 75 SER A N 1
ATOM 607 C CA . SER A 1 75 ? -9.227 -1.688 -10.805 1 94.38 75 SER A CA 1
ATOM 608 C C . SER A 1 75 ? -7.809 -1.314 -11.227 1 94.38 75 SER A C 1
ATOM 610 O O . SER A 1 75 ? -6.84 -1.955 -10.812 1 94.38 75 SER A O 1
ATOM 612 N N . ARG A 1 76 ? -7.707 -0.306 -11.992 1 92.94 76 ARG A N 1
ATOM 613 C CA . ARG A 1 76 ? -6.414 0.239 -12.406 1 92.94 76 ARG A CA 1
ATOM 614 C C . ARG A 1 76 ? -5.586 0.651 -11.188 1 92.94 76 ARG A C 1
ATOM 616 O O . ARG A 1 76 ? -4.367 0.469 -11.172 1 92.94 76 ARG A O 1
ATOM 623 N N . SER A 1 77 ? -6.227 1.18 -10.172 1 94.19 77 SER A N 1
ATOM 624 C CA . SER A 1 77 ? -5.535 1.61 -8.961 1 94.19 77 SER A CA 1
ATOM 625 C C . SER A 1 77 ? -4.859 0.436 -8.266 1 94.19 77 SER A C 1
ATOM 627 O O . SER A 1 77 ? -3.715 0.549 -7.812 1 94.19 77 SER A O 1
ATOM 629 N N . ILE A 1 78 ? -5.566 -0.653 -8.258 1 97.12 78 ILE A N 1
ATOM 630 C CA . ILE A 1 78 ? -5.02 -1.843 -7.613 1 97.12 78 ILE A CA 1
ATOM 631 C C . ILE A 1 78 ? -3.846 -2.377 -8.438 1 97.12 78 ILE A C 1
ATOM 633 O O . ILE A 1 78 ? -2.818 -2.771 -7.879 1 97.12 78 ILE A O 1
ATOM 637 N N . GLU A 1 79 ? -4.043 -2.367 -9.672 1 97.25 79 GLU A N 1
ATOM 638 C CA . GLU A 1 79 ? -2.953 -2.805 -10.539 1 97.25 79 GLU A CA 1
ATOM 639 C C . GLU A 1 79 ? -1.701 -1.96 -10.312 1 97.25 79 GLU A C 1
ATOM 641 O O . GLU A 1 79 ? -0.597 -2.496 -10.203 1 97.25 79 GLU A O 1
ATOM 646 N N . MET A 1 80 ? -1.895 -0.724 -10.289 1 95.88 80 MET A N 1
ATOM 647 C CA . MET A 1 80 ? -0.797 0.207 -10.039 1 95.88 80 MET A CA 1
ATOM 648 C C . MET A 1 80 ? -0.165 -0.044 -8.68 1 95.88 80 MET A C 1
ATOM 650 O O . MET A 1 80 ? 1.061 -0.066 -8.547 1 95.88 80 MET A O 1
ATOM 654 N N . PHE A 1 81 ? -0.925 -0.148 -7.676 1 97.19 81 PHE A N 1
ATOM 655 C CA . PHE A 1 81 ? -0.467 -0.423 -6.32 1 97.19 81 PHE A CA 1
ATOM 656 C C . PHE A 1 81 ? 0.41 -1.669 -6.289 1 97.19 81 PHE A C 1
ATOM 658 O O . PHE A 1 81 ? 1.516 -1.643 -5.742 1 97.19 81 PHE A O 1
ATOM 665 N N . LEU A 1 82 ? -0.095 -2.729 -6.914 1 98.25 82 LEU A N 1
ATOM 666 C CA . LEU A 1 82 ? 0.645 -3.984 -6.922 1 98.25 82 LEU A CA 1
ATOM 667 C C . LEU A 1 82 ? 1.957 -3.84 -7.684 1 98.25 82 LEU A C 1
ATOM 669 O O . LEU A 1 82 ? 2.992 -4.352 -7.25 1 98.25 82 LEU A O 1
ATOM 673 N N . GLN A 1 83 ? 1.907 -3.174 -8.742 1 97.25 83 GLN A N 1
ATOM 674 C CA . GLN A 1 83 ? 3.119 -2.92 -9.516 1 97.25 83 GLN A CA 1
ATOM 675 C C . GLN A 1 83 ? 4.152 -2.166 -8.68 1 97.25 83 GLN A C 1
ATOM 677 O O . GLN A 1 83 ? 5.332 -2.531 -8.664 1 97.25 83 GLN A O 1
ATOM 682 N N . MET A 1 84 ? 3.721 -1.188 -7.98 1 95.12 84 MET A N 1
ATOM 683 C CA . MET A 1 84 ? 4.613 -0.382 -7.156 1 95.12 84 MET A CA 1
ATOM 684 C C . MET A 1 84 ? 5.188 -1.207 -6.008 1 95.12 84 MET A C 1
ATOM 686 O O . MET A 1 84 ? 6.305 -0.955 -5.551 1 95.12 84 MET A O 1
ATOM 690 N N . GLN A 1 85 ? 4.449 -2.145 -5.508 1 94.81 85 GLN A N 1
ATOM 691 C CA . GLN A 1 85 ? 4.891 -3.035 -4.441 1 94.81 85 GLN A CA 1
ATOM 692 C C . GLN A 1 85 ? 5.688 -4.211 -5 1 94.81 85 GLN A C 1
ATOM 694 O O . GLN A 1 85 ? 6.066 -5.121 -4.258 1 94.81 85 GLN A O 1
ATOM 699 N N . HIS A 1 86 ? 5.832 -4.262 -6.254 1 96.56 86 HIS A N 1
ATOM 700 C CA . HIS A 1 86 ? 6.551 -5.316 -6.961 1 96.56 86 HIS A CA 1
ATOM 701 C C . HIS A 1 86 ? 5.867 -6.668 -6.777 1 96.56 86 HIS A C 1
ATOM 703 O O . HIS A 1 86 ? 6.531 -7.676 -6.523 1 96.56 86 HIS A O 1
ATOM 709 N N . ILE A 1 87 ? 4.562 -6.664 -6.867 1 98.44 87 ILE A N 1
ATOM 710 C CA . ILE A 1 87 ? 3.746 -7.871 -6.785 1 98.44 87 ILE A CA 1
ATOM 711 C C . ILE A 1 87 ? 3.129 -8.172 -8.148 1 98.44 87 ILE A C 1
ATOM 713 O O . ILE A 1 87 ? 2.514 -7.301 -8.766 1 98.44 87 ILE A O 1
ATOM 717 N N . GLN A 1 88 ? 3.232 -9.367 -8.57 1 98.19 88 GLN A N 1
ATOM 718 C CA . GLN A 1 88 ? 2.658 -9.75 -9.859 1 98.19 88 GLN A CA 1
ATOM 719 C C . GLN A 1 88 ? 1.208 -10.203 -9.695 1 98.19 88 GLN A C 1
ATOM 721 O O . GLN A 1 88 ? 0.89 -10.992 -8.805 1 98.19 88 GLN A O 1
ATOM 726 N N . LEU A 1 89 ? 0.396 -9.672 -10.5 1 98.5 89 LEU A N 1
ATOM 727 C CA . LEU A 1 89 ? -0.983 -10.125 -10.625 1 98.5 89 LEU A CA 1
ATOM 728 C C . LEU A 1 89 ? -1.144 -11.047 -11.828 1 98.5 89 LEU A C 1
ATOM 730 O O . LEU A 1 89 ? -0.992 -10.617 -12.969 1 98.5 89 LEU A O 1
ATOM 734 N N . LEU A 1 90 ? -1.481 -12.289 -11.516 1 97.88 90 LEU A N 1
ATOM 735 C CA . LEU A 1 90 ? -1.503 -13.266 -12.602 1 97.88 90 LEU A CA 1
ATOM 736 C C . LEU A 1 90 ? -2.861 -13.953 -12.688 1 97.88 90 LEU A C 1
ATOM 738 O O . LEU A 1 90 ? -3.502 -14.203 -11.664 1 97.88 90 LEU A O 1
ATOM 742 N N . GLU A 1 91 ? -3.166 -14.258 -13.914 1 96.56 91 GLU A N 1
ATOM 743 C CA . GLU A 1 91 ? -4.359 -15.062 -14.164 1 96.56 91 GLU A CA 1
ATOM 744 C C . GLU A 1 91 ? -4.074 -16.547 -14 1 96.56 91 GLU A C 1
ATOM 746 O O . GLU A 1 91 ? -3.027 -17.031 -14.438 1 96.56 91 GLU A O 1
ATOM 751 N N . GLY A 1 92 ? -4.969 -17.266 -13.359 1 93 92 GLY A N 1
ATOM 752 C CA . GLY A 1 92 ? -4.836 -18.703 -13.25 1 93 92 GLY A CA 1
ATOM 753 C C . GLY A 1 92 ? -5.926 -19.344 -12.414 1 93 92 GLY A C 1
ATOM 754 O O . GLY A 1 92 ? -6.715 -18.656 -11.773 1 93 92 GLY A O 1
ATOM 755 N N . ASP A 1 93 ? -6.02 -20.656 -12.578 1 88.56 93 ASP A N 1
ATOM 756 C CA . ASP A 1 93 ? -6.953 -21.469 -11.805 1 88.56 93 ASP A CA 1
ATOM 757 C C . ASP A 1 93 ? -6.219 -22.547 -11.016 1 88.56 93 ASP A C 1
ATOM 759 O O . ASP A 1 93 ? -5.043 -22.812 -11.273 1 88.56 93 ASP A O 1
ATOM 763 N N . VAL A 1 94 ? -6.82 -22.906 -9.93 1 84.31 94 VAL A N 1
ATOM 764 C CA . VAL A 1 94 ? -6.281 -24.031 -9.18 1 84.31 94 VAL A CA 1
ATOM 765 C C . VAL A 1 94 ? -7.102 -25.297 -9.477 1 84.31 94 VAL A C 1
ATOM 767 O O . VAL A 1 94 ? -8.312 -25.328 -9.242 1 84.31 94 VAL A O 1
ATOM 770 N N . TRP A 1 95 ? -7.09 -25.688 -10.742 1 69.56 95 TRP A N 1
ATOM 771 C CA . TRP A 1 95 ? -7.914 -26.828 -11.133 1 69.56 95 TRP A CA 1
ATOM 772 C C . TRP A 1 95 ? -7.219 -28.141 -10.805 1 69.56 95 TRP A C 1
ATOM 774 O O . TRP A 1 95 ? -5.988 -28.219 -10.781 1 69.56 95 TRP A O 1
ATOM 784 N N . GLY A 1 96 ? -8.031 -29.25 -10.766 1 56.94 96 GLY A N 1
ATOM 785 C CA . GLY A 1 96 ? -7.66 -30.656 -10.695 1 56.94 96 GLY A CA 1
ATOM 786 C C . GLY A 1 96 ? -7.262 -31.109 -9.297 1 56.94 96 GLY A C 1
ATOM 787 O O . GLY A 1 96 ? -7.812 -32.062 -8.773 1 56.94 96 GLY A O 1
ATOM 788 N N . HIS A 1 97 ? -5.898 -30.562 -8.984 1 59.34 97 HIS A N 1
ATOM 789 C CA . HIS A 1 97 ? -5.324 -31.125 -7.77 1 59.34 97 HIS A CA 1
ATOM 790 C C . HIS A 1 97 ? -5.762 -30.344 -6.539 1 59.34 97 HIS A C 1
ATOM 792 O O . HIS A 1 97 ? -5.402 -29.172 -6.387 1 59.34 97 HIS A O 1
ATOM 798 N N . ARG A 1 98 ? -6.984 -30.531 -6.148 1 63.88 98 ARG A N 1
ATOM 799 C CA . ARG A 1 98 ? -7.535 -29.969 -4.922 1 63.88 98 ARG A CA 1
ATOM 800 C C . ARG A 1 98 ? -6.43 -29.438 -4.023 1 63.88 98 ARG A C 1
ATOM 802 O O . ARG A 1 98 ? -5.262 -29.812 -4.176 1 63.88 98 ARG A O 1
ATOM 809 N N . LYS A 1 99 ? -6.703 -28.406 -3.35 1 74.38 99 LYS A N 1
ATOM 810 C CA . LYS A 1 99 ? -5.867 -27.938 -2.244 1 74.38 99 LYS A CA 1
ATOM 811 C C . LYS A 1 99 ? -5.723 -29.016 -1.177 1 74.38 99 LYS A C 1
ATOM 813 O O . LYS A 1 99 ? -6.566 -29.906 -1.066 1 74.38 99 LYS A O 1
ATOM 818 N N . ASP A 1 100 ? -4.559 -29.156 -0.694 1 80.94 100 ASP A N 1
ATOM 819 C CA . ASP A 1 100 ? -4.363 -30.078 0.422 1 80.94 100 ASP A CA 1
ATOM 820 C C . ASP A 1 100 ? -5.121 -29.609 1.661 1 80.94 100 ASP A C 1
ATOM 822 O O . ASP A 1 100 ? -5.891 -28.656 1.595 1 80.94 100 ASP A O 1
ATOM 826 N N . ILE A 1 101 ? -4.961 -30.359 2.682 1 83.31 101 ILE A N 1
ATOM 827 C CA . ILE A 1 101 ? -5.695 -30.094 3.912 1 83.31 101 ILE A CA 1
ATOM 828 C C . ILE A 1 101 ? -5.273 -28.734 4.48 1 83.31 101 ILE A C 1
ATOM 830 O O . ILE A 1 101 ? -6.012 -28.125 5.254 1 83.31 101 ILE A O 1
ATOM 834 N N . ASN A 1 102 ? -4.07 -28.344 4.137 1 87.81 102 ASN A N 1
ATOM 835 C CA . ASN A 1 102 ? -3.551 -27.078 4.617 1 87.81 102 ASN A CA 1
ATOM 836 C C . ASN A 1 102 ? -3.838 -25.953 3.631 1 87.81 102 ASN A C 1
ATOM 838 O O . ASN A 1 102 ? -3.334 -24.828 3.791 1 87.81 102 ASN A O 1
ATOM 842 N N . GLU A 1 103 ? -4.633 -26.172 2.586 1 91.69 103 GLU A N 1
ATOM 843 C CA . GLU A 1 103 ? -5.164 -25.188 1.655 1 91.69 103 GLU A CA 1
ATOM 844 C C . GLU A 1 103 ? -4.094 -24.734 0.662 1 91.69 103 GLU A C 1
ATOM 846 O O . GLU A 1 103 ? -4.102 -23.578 0.218 1 91.69 103 GLU A O 1
ATOM 851 N N . TYR A 1 104 ? -3.207 -25.625 0.391 1 93.19 104 TYR A N 1
ATOM 852 C CA . TYR A 1 104 ? -2.184 -25.312 -0.601 1 93.19 104 TYR A CA 1
ATOM 853 C C . TYR A 1 104 ? -2.422 -26.078 -1.894 1 93.19 104 TYR A C 1
ATOM 855 O O . TYR A 1 104 ? -2.877 -27.234 -1.865 1 93.19 104 TYR A O 1
ATOM 863 N N . TYR A 1 105 ? -2.168 -25.375 -2.959 1 91.69 105 TYR A N 1
ATOM 864 C CA . TYR A 1 105 ? -2.086 -26 -4.277 1 91.69 105 TYR A CA 1
ATOM 865 C C . TYR A 1 105 ? -0.635 -26.141 -4.723 1 91.69 105 TYR A C 1
ATOM 867 O O . TYR A 1 105 ? 0.095 -25.156 -4.809 1 91.69 105 TYR A O 1
ATOM 875 N N . ALA A 1 106 ? -0.224 -27.328 -5 1 88.81 106 ALA A N 1
ATOM 876 C CA . ALA A 1 106 ? 1.147 -27.578 -5.438 1 88.81 106 ALA A CA 1
ATOM 877 C C . ALA A 1 106 ? 1.265 -27.484 -6.953 1 88.81 106 ALA A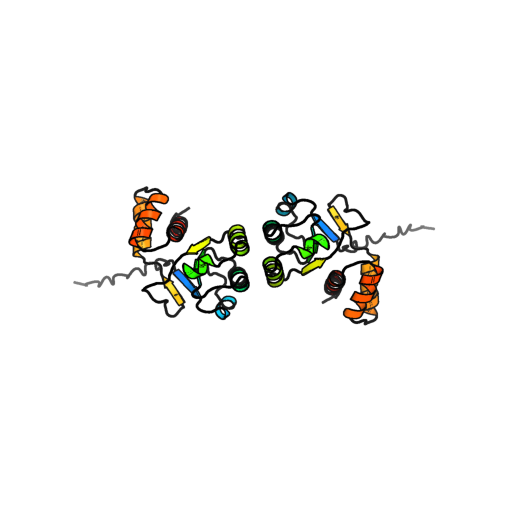 C 1
ATOM 879 O O . ALA A 1 106 ? 0.497 -28.109 -7.684 1 88.81 106 ALA A O 1
ATOM 880 N N . ILE A 1 107 ? 2.16 -26.672 -7.406 1 88.69 107 ILE A N 1
ATOM 881 C CA . ILE A 1 107 ? 2.475 -26.656 -8.836 1 88.69 107 ILE A CA 1
ATOM 882 C C . ILE A 1 107 ? 3.027 -28.016 -9.25 1 88.69 107 ILE A C 1
ATOM 884 O O . ILE A 1 107 ? 3.9 -28.578 -8.578 1 88.69 107 ILE A O 1
ATOM 888 N N . PRO A 1 108 ? 2.527 -28.516 -10.297 1 86.75 108 PRO A N 1
ATOM 889 C CA . PRO A 1 108 ? 2.977 -29.844 -10.703 1 86.75 108 PRO A CA 1
ATOM 890 C C . PRO A 1 108 ? 4.492 -29.938 -10.859 1 86.75 108 PRO A C 1
ATOM 892 O O . PRO A 1 108 ? 5.105 -29.094 -11.516 1 86.75 108 PRO A O 1
ATOM 895 N N . SER A 1 109 ? 5.07 -31.031 -10.25 1 88.19 109 SER A N 1
ATOM 896 C CA . SER A 1 109 ? 6.516 -31.219 -10.305 1 88.19 109 SER A CA 1
ATOM 897 C C . SER A 1 109 ? 7.004 -31.375 -11.742 1 88.19 109 SER A C 1
ATOM 899 O O . SER A 1 109 ? 8.117 -30.953 -12.07 1 88.19 109 SER A O 1
ATOM 901 N N . SER A 1 110 ? 6.148 -31.922 -12.539 1 90.56 110 SER A N 1
ATOM 902 C CA . SER A 1 110 ? 6.508 -32.125 -13.938 1 90.56 110 SER A CA 1
ATOM 903 C C . SER A 1 110 ? 6.785 -30.781 -14.625 1 90.56 110 SER A C 1
ATOM 905 O O . SER A 1 110 ? 7.68 -30.672 -15.469 1 90.56 110 SER A O 1
ATOM 907 N N . ALA A 1 111 ? 5.969 -29.797 -14.328 1 90.75 111 ALA A N 1
ATOM 908 C CA . ALA A 1 111 ? 6.176 -28.469 -14.891 1 90.75 111 ALA A CA 1
ATOM 909 C C . ALA A 1 111 ? 7.508 -27.875 -14.438 1 90.75 111 ALA A C 1
ATOM 911 O O . ALA A 1 111 ? 8.258 -27.328 -15.242 1 90.75 111 ALA A O 1
ATOM 912 N N . ILE A 1 112 ? 7.801 -28.047 -13.219 1 91.25 112 ILE A N 1
ATOM 913 C CA . ILE A 1 112 ? 9.039 -27.547 -12.648 1 91.25 112 ILE A CA 1
ATOM 914 C C . ILE A 1 112 ? 10.234 -28.25 -13.289 1 91.25 112 ILE A C 1
ATOM 916 O O . ILE A 1 112 ? 11.227 -27.609 -13.648 1 91.25 112 ILE A O 1
ATOM 920 N N . GLU A 1 113 ? 10.148 -29.547 -13.406 1 92.5 113 GLU A N 1
ATOM 921 C CA . GLU A 1 113 ? 11.211 -30.344 -14.016 1 92.5 113 GLU A CA 1
ATOM 922 C C . GLU A 1 113 ? 11.438 -29.938 -15.469 1 92.5 113 GLU A C 1
ATOM 924 O O . GLU A 1 113 ? 12.586 -29.844 -15.922 1 92.5 113 GLU A O 1
ATOM 929 N N . LYS A 1 114 ? 10.359 -29.703 -16.078 1 94.19 114 LYS A N 1
ATOM 930 C CA . LYS A 1 114 ? 10.461 -29.281 -17.484 1 94.19 114 LYS A CA 1
ATOM 931 C C . LYS A 1 114 ? 11.156 -27.922 -17.609 1 94.19 114 LYS A C 1
ATOM 933 O O . LYS A 1 114 ? 11.969 -27.719 -18.5 1 94.19 114 LYS A O 1
ATOM 938 N N . ILE A 1 115 ? 10.836 -26.969 -16.75 1 94.75 115 ILE A N 1
ATOM 939 C CA . ILE A 1 115 ? 11.477 -25.656 -16.734 1 94.75 115 ILE A CA 1
ATOM 940 C C . ILE A 1 115 ? 12.984 -25.828 -16.547 1 94.75 115 ILE A C 1
ATOM 942 O O . ILE A 1 115 ? 13.781 -25.234 -17.281 1 94.75 115 ILE A O 1
ATOM 946 N N . LYS A 1 116 ? 13.375 -26.688 -15.648 1 93.62 116 LYS A N 1
ATOM 947 C CA . LYS A 1 116 ? 14.789 -26.938 -15.367 1 93.62 116 LYS A CA 1
ATOM 948 C C . LYS A 1 116 ? 15.5 -27.547 -16.578 1 93.62 116 LYS A C 1
ATOM 950 O O . LYS A 1 116 ? 16.609 -27.141 -16.906 1 93.62 116 LYS A O 1
ATOM 955 N N . GLU A 1 117 ? 14.859 -28.453 -17.109 1 94.81 117 GLU A N 1
ATOM 956 C CA . GLU A 1 117 ? 15.398 -29.141 -18.281 1 94.81 117 GLU A CA 1
ATOM 957 C C . GLU A 1 117 ? 15.656 -28.156 -19.422 1 94.81 117 GLU A C 1
ATOM 959 O O . GLU A 1 117 ? 16.75 -28.125 -19.984 1 94.81 117 GLU A O 1
ATOM 964 N N . LEU A 1 118 ? 14.68 -27.359 -19.734 1 96.06 118 LEU A N 1
ATOM 965 C CA . LEU A 1 118 ? 14.789 -26.422 -20.859 1 96.06 118 LEU A CA 1
ATOM 966 C C . LEU A 1 118 ? 15.82 -25.344 -20.562 1 96.06 118 LEU A C 1
ATOM 968 O O . LEU A 1 118 ? 16.547 -24.906 -21.469 1 96.06 118 LEU A O 1
ATOM 972 N N . LYS A 1 119 ? 15.859 -24.953 -19.375 1 94.38 119 LYS A N 1
ATOM 973 C CA . LYS A 1 119 ? 16.875 -23.984 -18.984 1 94.38 119 LYS A CA 1
ATOM 974 C C . LYS A 1 119 ? 18.281 -24.547 -19.172 1 94.38 119 LYS A C 1
ATOM 976 O O . LYS A 1 119 ? 19.156 -23.859 -19.703 1 94.38 119 LYS A O 1
ATOM 981 N N . SER A 1 120 ? 18.484 -25.797 -18.75 1 94 120 SER A N 1
ATOM 982 C CA . SER A 1 120 ? 19.781 -26.453 -18.875 1 94 120 SER A CA 1
ATOM 983 C C . SER A 1 120 ? 20.188 -26.609 -20.328 1 94 120 SER A C 1
ATOM 985 O O . SER A 1 120 ? 21.375 -26.656 -20.656 1 94 120 SER A O 1
ATOM 987 N N . GLU A 1 121 ? 19.188 -26.641 -21.141 1 95.69 121 GLU A N 1
ATOM 988 C CA . GLU A 1 121 ? 19.422 -26.766 -22.578 1 95.69 121 GLU A CA 1
ATOM 989 C C . GLU A 1 121 ? 19.75 -25.422 -23.203 1 95.69 121 GLU A C 1
ATOM 991 O O . GLU A 1 121 ? 20.062 -25.328 -24.391 1 95.69 121 GLU A O 1
ATOM 996 N N . GLY A 1 122 ? 19.609 -24.297 -22.422 1 94.62 122 GLY A N 1
ATOM 997 C CA . GLY A 1 122 ? 19.969 -22.969 -22.891 1 94.62 122 GLY A CA 1
ATOM 998 C C . GLY A 1 122 ? 18.844 -22.25 -23.609 1 94.62 122 GLY A C 1
ATOM 999 O O . GLY A 1 122 ? 19.078 -21.297 -24.344 1 94.62 122 GLY A O 1
ATOM 1000 N N . LYS A 1 123 ? 17.625 -22.781 -23.469 1 96.31 123 LYS A N 1
ATOM 1001 C CA . LYS A 1 123 ? 16.484 -22.125 -24.094 1 96.31 123 LYS A CA 1
ATOM 1002 C C . LYS A 1 123 ? 16.234 -20.75 -23.484 1 96.31 123 LYS A C 1
ATOM 1004 O O . LYS A 1 123 ? 16.5 -20.531 -22.297 1 96.31 123 LYS A O 1
ATOM 1009 N N . SER A 1 124 ? 15.773 -19.875 -24.312 1 96.56 124 SER A N 1
ATOM 1010 C CA . SER A 1 124 ? 15.438 -18.547 -23.812 1 96.56 124 SER A CA 1
ATOM 1011 C C . SER A 1 124 ? 14.234 -18.594 -22.875 1 96.56 124 SER A C 1
ATOM 1013 O O . SER A 1 124 ? 13.43 -19.516 -22.938 1 96.56 124 SER A O 1
ATOM 1015 N N . ALA A 1 125 ? 14.086 -17.594 -22.062 1 95.38 125 ALA A N 1
ATOM 1016 C CA . ALA A 1 125 ? 12.953 -17.484 -21.156 1 95.38 125 ALA A CA 1
ATOM 1017 C C . ALA A 1 125 ? 11.633 -17.516 -21.922 1 95.38 125 ALA A C 1
ATOM 1019 O O . ALA A 1 125 ? 10.68 -18.188 -21.5 1 95.38 125 ALA A O 1
ATOM 1020 N N . GLU A 1 126 ? 11.625 -16.859 -23.016 1 96.75 126 GLU A N 1
ATOM 1021 C CA . GLU A 1 126 ? 10.414 -16.781 -23.828 1 96.75 126 GLU A CA 1
ATOM 1022 C C . GLU A 1 126 ? 10.016 -18.156 -24.359 1 96.75 126 GLU A C 1
ATOM 1024 O O . GLU A 1 126 ? 8.836 -18.531 -24.312 1 96.75 126 GLU A O 1
ATOM 1029 N N . GLU A 1 127 ? 10.945 -18.875 -24.828 1 96.75 127 GLU A N 1
ATOM 1030 C CA . GLU A 1 127 ? 10.695 -20.219 -25.328 1 96.75 127 GLU A CA 1
ATOM 1031 C C . GLU A 1 127 ? 10.227 -21.156 -24.219 1 96.75 127 GLU A C 1
ATOM 1033 O O . GLU A 1 127 ? 9.312 -21.953 -24.422 1 96.75 127 GLU A O 1
ATOM 1038 N N . ILE A 1 128 ? 10.836 -21.016 -23.094 1 97.12 128 ILE A N 1
ATOM 1039 C CA . ILE A 1 128 ? 10.469 -21.844 -21.953 1 97.12 128 ILE A CA 1
ATOM 1040 C C . ILE A 1 128 ? 9.031 -21.547 -21.531 1 97.12 128 ILE A C 1
ATOM 1042 O O . ILE A 1 128 ? 8.227 -22.453 -21.344 1 97.12 128 ILE A O 1
ATOM 1046 N N . GLU A 1 129 ? 8.711 -20.266 -21.438 1 96.75 129 GLU A N 1
ATOM 1047 C CA . GLU A 1 129 ? 7.359 -19.844 -21.062 1 96.75 129 GLU A CA 1
ATOM 1048 C C . GLU A 1 129 ? 6.32 -20.422 -22.031 1 96.75 129 GLU A C 1
ATOM 1050 O O . GLU A 1 129 ? 5.301 -20.953 -21.594 1 96.75 129 GLU A O 1
ATOM 1055 N N . ARG A 1 130 ? 6.609 -20.375 -23.266 1 96.31 130 ARG A N 1
ATOM 1056 C CA . ARG A 1 130 ? 5.684 -20.844 -24.297 1 96.31 130 ARG A CA 1
ATOM 1057 C C . ARG A 1 130 ? 5.473 -22.359 -24.203 1 96.31 130 ARG A C 1
ATOM 1059 O O . ARG A 1 130 ? 4.332 -22.828 -24.188 1 96.31 130 ARG A O 1
ATOM 1066 N N . LYS A 1 131 ? 6.457 -23.094 -24.156 1 95.75 131 LYS A N 1
ATOM 1067 C CA . LYS A 1 131 ? 6.383 -24.562 -24.172 1 95.75 131 LYS A CA 1
ATOM 1068 C C . LYS A 1 131 ? 5.73 -25.094 -22.906 1 95.75 131 LYS A C 1
ATOM 1070 O O . LYS A 1 131 ? 4.82 -25.906 -22.953 1 95.75 131 LYS A O 1
ATOM 1075 N N . VAL A 1 132 ? 6.164 -24.562 -21.766 1 95.19 132 VAL A N 1
ATOM 1076 C CA . VAL A 1 132 ? 5.691 -25.062 -20.484 1 95.19 132 VAL A CA 1
ATOM 1077 C C . VAL A 1 132 ? 4.234 -24.656 -20.281 1 95.19 132 VAL A C 1
ATOM 1079 O O . VAL A 1 132 ? 3.428 -25.438 -19.766 1 95.19 132 VAL A O 1
ATOM 1082 N N . SER A 1 133 ? 3.957 -23.406 -20.594 1 94.12 133 SER A N 1
ATOM 1083 C CA . SER A 1 133 ? 2.584 -22.953 -20.438 1 94.12 133 SER A CA 1
ATOM 1084 C C . SER A 1 133 ? 1.611 -23.797 -21.25 1 94.12 133 SER A C 1
ATOM 1086 O O . SER A 1 133 ? 0.523 -24.125 -20.766 1 94.12 133 SER A O 1
ATOM 1088 N N . ARG A 1 134 ? 1.98 -24.156 -22.422 1 92.25 134 ARG A N 1
ATOM 1089 C CA . ARG A 1 134 ? 1.133 -24.953 -23.297 1 92.25 134 ARG A CA 1
ATOM 1090 C C . ARG A 1 134 ? 0.904 -26.344 -22.719 1 92.25 134 ARG A C 1
ATOM 1092 O O . ARG A 1 134 ? -0.22 -26.844 -22.734 1 92.25 134 ARG A O 1
ATOM 1099 N N . GLU A 1 135 ? 1.88 -26.875 -22.141 1 91.12 135 GLU A N 1
ATOM 1100 C CA . GLU A 1 135 ? 1.826 -28.266 -21.703 1 91.12 135 GLU A CA 1
ATOM 1101 C C . GLU A 1 135 ? 1.237 -28.359 -20.297 1 91.12 135 GLU A C 1
ATOM 1103 O O . GLU A 1 135 ? 0.61 -29.375 -19.953 1 91.12 135 GLU A O 1
ATOM 1108 N N . SER A 1 136 ? 1.488 -27.422 -19.422 1 88.06 136 SER A N 1
ATOM 1109 C CA . SER A 1 136 ? 1.117 -27.516 -18.016 1 88.06 136 SER A CA 1
ATOM 1110 C C . SER A 1 136 ? -0.125 -26.688 -17.719 1 88.06 136 SER A C 1
ATOM 1112 O O . SER A 1 136 ? -0.671 -26.75 -16.609 1 88.06 136 SER A O 1
ATOM 1114 N N . LYS A 1 137 ? -0.591 -25.828 -18.547 1 84.56 137 LYS A N 1
ATOM 1115 C CA . LYS A 1 137 ? -1.733 -24.938 -18.406 1 84.56 137 LYS A CA 1
ATOM 1116 C C . LYS A 1 137 ? -1.445 -23.844 -17.375 1 84.56 137 LYS A C 1
ATOM 1118 O O . LYS A 1 137 ? -2.369 -23.219 -16.859 1 84.56 137 LYS A O 1
ATOM 1123 N N . LEU A 1 138 ? -0.132 -23.797 -17.062 1 90.94 138 LEU A N 1
ATOM 1124 C CA . LEU A 1 138 ? 0.279 -22.672 -16.234 1 90.94 138 LEU A CA 1
ATOM 1125 C C . LEU A 1 138 ? 0.342 -21.375 -17.047 1 90.94 138 LEU A C 1
ATOM 1127 O O . LEU A 1 138 ? 0.79 -21.391 -18.203 1 90.94 138 LEU A O 1
ATOM 1131 N N . ASN A 1 139 ? -0.112 -20.297 -16.422 1 93.06 139 ASN A N 1
ATOM 1132 C CA . ASN A 1 139 ? 0.063 -18.984 -17.016 1 93.06 139 ASN A CA 1
ATOM 1133 C C . ASN A 1 139 ? 1.531 -18.688 -17.312 1 93.06 139 ASN A C 1
ATOM 1135 O O . ASN A 1 139 ? 2.402 -18.984 -16.484 1 93.06 139 ASN A O 1
ATOM 1139 N N . PRO A 1 140 ? 1.757 -18.094 -18.5 1 94.06 140 PRO A N 1
ATOM 1140 C CA . PRO A 1 140 ? 3.146 -17.766 -18.828 1 94.06 140 PRO A CA 1
ATOM 1141 C C . PRO A 1 140 ? 3.83 -16.922 -17.75 1 94.06 140 PRO A C 1
ATOM 1143 O O . PRO A 1 140 ? 5.031 -17.078 -17.516 1 94.06 140 PRO A O 1
ATOM 1146 N N . GLY A 1 141 ? 3.062 -16.047 -17.172 1 95 141 GLY A N 1
ATOM 1147 C CA . GLY A 1 141 ? 3.627 -15.258 -16.094 1 95 141 GLY A CA 1
ATOM 1148 C C . GLY A 1 141 ? 4.082 -16.094 -14.906 1 95 141 GLY A C 1
ATOM 1149 O O . GLY A 1 141 ? 5.105 -15.797 -14.281 1 95 141 GLY A O 1
ATOM 1150 N N . MET A 1 142 ? 3.354 -17.062 -14.617 1 94.31 142 MET A N 1
ATOM 1151 C CA . MET A 1 142 ? 3.748 -17.969 -13.539 1 94.31 142 MET A CA 1
ATOM 1152 C C . MET A 1 142 ? 5.023 -18.719 -13.906 1 94.31 142 MET A C 1
ATOM 1154 O O . MET A 1 142 ? 5.918 -18.875 -13.07 1 94.31 142 MET A O 1
ATOM 1158 N N . VAL A 1 143 ? 5.102 -19.219 -15.109 1 94.94 143 VAL A N 1
ATOM 1159 C CA . VAL A 1 143 ? 6.305 -19.891 -15.578 1 94.94 143 VAL A CA 1
ATOM 1160 C C . VAL A 1 143 ? 7.508 -18.969 -15.453 1 94.94 143 VAL A C 1
ATOM 1162 O O . VAL A 1 143 ? 8.57 -19.375 -14.977 1 94.94 143 VAL A O 1
ATOM 1165 N N . ALA A 1 144 ? 7.324 -17.734 -15.93 1 95.31 144 ALA A N 1
ATOM 1166 C CA . ALA A 1 144 ? 8.391 -16.75 -15.82 1 95.31 144 ALA A CA 1
ATOM 1167 C C . ALA A 1 144 ? 8.836 -16.578 -14.375 1 95.31 144 ALA A C 1
ATOM 1169 O O . ALA A 1 144 ? 10.031 -16.516 -14.086 1 95.31 144 ALA A O 1
ATOM 1170 N N . TYR A 1 145 ? 7.883 -16.5 -13.508 1 95.44 145 TYR A N 1
ATOM 1171 C CA . TYR A 1 145 ? 8.172 -16.375 -12.086 1 95.44 145 TYR A CA 1
ATOM 1172 C C . TYR A 1 145 ? 9.008 -17.547 -11.594 1 95.44 145 TYR A C 1
ATOM 1174 O O . TYR A 1 145 ? 10.008 -17.359 -10.906 1 95.44 145 TYR A O 1
ATOM 1182 N N . LEU A 1 146 ? 8.617 -18.688 -11.961 1 93.69 146 LEU A N 1
ATOM 1183 C CA . LEU A 1 146 ? 9.305 -19.906 -11.516 1 93.69 146 LEU A CA 1
ATOM 1184 C C . LEU A 1 146 ? 10.727 -19.953 -12.062 1 93.69 146 LEU A C 1
ATOM 1186 O O . LEU A 1 146 ? 11.633 -20.438 -11.391 1 93.69 146 LEU A O 1
ATOM 1190 N N . LEU A 1 147 ? 10.828 -19.453 -13.203 1 92.75 147 LEU A N 1
ATOM 1191 C CA . LEU A 1 147 ? 12.141 -19.406 -13.844 1 92.75 147 LEU A CA 1
ATOM 1192 C C . LEU A 1 147 ? 13.109 -18.562 -13.023 1 92.75 147 LEU A C 1
ATOM 1194 O O . LEU A 1 147 ? 14.297 -18.875 -12.953 1 92.75 147 LEU A O 1
ATOM 1198 N N . THR A 1 148 ? 12.625 -17.516 -12.438 1 90.19 148 THR A N 1
ATOM 1199 C CA . THR A 1 148 ? 13.477 -16.609 -11.656 1 90.19 148 THR A CA 1
ATOM 1200 C C . THR A 1 148 ? 13.836 -17.234 -10.312 1 90.19 148 THR A C 1
ATOM 1202 O O . THR A 1 148 ? 14.82 -16.844 -9.688 1 90.19 148 THR A O 1
ATOM 1205 N N . LYS A 1 149 ? 13.07 -18.078 -9.852 1 86.25 149 LYS A N 1
ATOM 1206 C CA . LYS A 1 149 ? 13.32 -18.703 -8.555 1 86.25 149 LYS A CA 1
ATOM 1207 C C . LYS A 1 149 ? 14.25 -19.906 -8.68 1 86.25 149 LYS A C 1
ATOM 1209 O O . LYS A 1 149 ? 14.953 -20.25 -7.734 1 86.25 149 LYS A O 1
ATOM 1214 N N . GLU A 1 150 ? 14.219 -20.641 -9.719 1 71.94 150 GLU A N 1
ATOM 1215 C CA . GLU A 1 150 ? 15.07 -21.797 -9.953 1 71.94 150 GLU A CA 1
ATOM 1216 C C . GLU A 1 150 ? 16.484 -21.375 -10.336 1 71.94 150 GLU A C 1
ATOM 1218 O O . GLU A 1 150 ? 17.422 -22.188 -10.266 1 71.94 150 GLU A O 1
ATOM 1223 N N . THR A 1 151 ? 16.797 -20.219 -10.719 1 54.5 151 THR A N 1
ATOM 1224 C CA . THR A 1 151 ? 18.141 -19.812 -11.133 1 54.5 151 THR A CA 1
ATOM 1225 C C . THR A 1 151 ? 19 -19.484 -9.914 1 54.5 151 THR A C 1
ATOM 1227 O O . THR A 1 151 ? 18.656 -18.609 -9.117 1 54.5 151 THR A O 1
ATOM 1230 N N . PRO A 1 152 ? 20.047 -20.484 -9.594 1 47.31 152 PRO A N 1
ATOM 1231 C CA . PRO A 1 152 ? 21.062 -20.125 -8.609 1 47.31 152 PRO A CA 1
ATOM 1232 C C . PRO A 1 152 ? 21.609 -18.719 -8.812 1 47.31 152 PRO A C 1
ATOM 1234 O O . PRO A 1 152 ? 21.656 -18.219 -9.938 1 47.31 152 PRO A O 1
ATOM 1237 N N . ALA A 1 153 ? 21.641 -17.969 -7.695 1 36.69 153 ALA A N 1
ATOM 1238 C CA . ALA A 1 153 ? 22.609 -16.875 -7.891 1 36.69 153 ALA A CA 1
ATOM 1239 C C . ALA A 1 153 ? 23.953 -17.422 -8.359 1 36.69 153 ALA A C 1
ATOM 1241 O O . ALA A 1 153 ? 24.328 -18.547 -7.996 1 36.69 153 ALA A O 1
ATOM 1242 N N . MET B 1 1 ? 36.781 42.5 47.281 1 31.83 1 MET B N 1
ATOM 1243 C CA . MET B 1 1 ? 35.375 42.25 47 1 31.83 1 MET B CA 1
ATOM 1244 C C . MET B 1 1 ? 35.188 41.594 45.625 1 31.83 1 MET B C 1
ATOM 1246 O O . MET B 1 1 ? 35.469 42.219 44.594 1 31.83 1 MET B O 1
ATOM 1250 N N . PHE B 1 2 ? 35.531 40.25 45.469 1 34.69 2 PHE B N 1
ATOM 1251 C CA . PHE B 1 2 ? 35.688 39.406 44.312 1 34.69 2 PHE B CA 1
ATOM 1252 C C . PHE B 1 2 ? 34.344 39.094 43.688 1 34.69 2 PHE B C 1
ATOM 1254 O O . PHE B 1 2 ? 33.469 38.5 44.312 1 34.69 2 PHE B O 1
ATOM 1261 N N . TYR B 1 3 ? 33.812 40.031 42.812 1 34.38 3 TYR B N 1
ATOM 1262 C CA . TYR B 1 3 ? 32.594 39.875 42.031 1 34.38 3 TYR B CA 1
ATOM 1263 C C . TYR B 1 3 ? 32.656 38.656 41.125 1 34.38 3 TYR B C 1
ATOM 1265 O O . TYR B 1 3 ? 33.5 38.562 40.25 1 34.38 3 TYR B O 1
ATOM 1273 N N . ILE B 1 4 ? 32.406 37.469 41.719 1 34.44 4 ILE B N 1
ATOM 1274 C CA . ILE B 1 4 ? 32.281 36.281 40.906 1 34.44 4 ILE B CA 1
ATOM 1275 C C . ILE B 1 4 ? 31.156 36.438 39.906 1 34.44 4 ILE B C 1
ATOM 1277 O O . ILE B 1 4 ? 30 36.688 40.281 1 34.44 4 ILE B O 1
ATOM 1281 N N . ASN B 1 5 ? 31.453 36.938 38.656 1 31.42 5 ASN B N 1
ATOM 1282 C CA . ASN B 1 5 ? 30.562 37 37.5 1 31.42 5 ASN B CA 1
ATOM 1283 C C . ASN B 1 5 ? 29.922 35.656 37.219 1 31.42 5 ASN B C 1
ATOM 1285 O O . ASN B 1 5 ? 30.609 34.688 36.844 1 31.42 5 ASN B O 1
ATOM 1289 N N . ILE B 1 6 ? 28.922 35.312 38 1 31.67 6 ILE B N 1
ATOM 1290 C CA . ILE B 1 6 ? 28.109 34.125 37.75 1 31.67 6 ILE B CA 1
ATOM 1291 C C . ILE B 1 6 ? 27.594 34.156 36.312 1 31.67 6 ILE B C 1
ATOM 1293 O O . ILE B 1 6 ? 26.812 35.031 35.938 1 31.67 6 ILE B O 1
ATOM 1297 N N . GLN B 1 7 ? 28.438 33.75 35.344 1 29.59 7 GLN B N 1
ATOM 1298 C CA . GLN B 1 7 ? 27.984 33.531 33.969 1 29.59 7 GLN B CA 1
ATOM 1299 C C . GLN B 1 7 ? 26.719 32.656 33.969 1 29.59 7 GLN B C 1
ATOM 1301 O O . GLN B 1 7 ? 26.656 31.625 34.625 1 29.59 7 GLN B O 1
ATOM 1306 N N . SER B 1 8 ? 25.547 33.219 33.906 1 27.67 8 SER B N 1
ATOM 1307 C CA . SER B 1 8 ? 24.266 32.562 33.656 1 27.67 8 SER B CA 1
ATOM 1308 C C . SER B 1 8 ? 24.375 31.484 32.594 1 27.67 8 SER B C 1
ATOM 1310 O O . SER B 1 8 ? 24.797 31.766 31.453 1 27.67 8 SER B O 1
ATOM 1312 N N . LYS B 1 9 ? 24.703 30.266 32.906 1 32.47 9 LYS B N 1
ATOM 1313 C CA . LYS B 1 9 ? 24.516 29.109 32.031 1 32.47 9 LYS B CA 1
ATOM 1314 C C . LYS B 1 9 ? 23.188 29.203 31.281 1 32.47 9 LYS B C 1
ATOM 1316 O O . LYS B 1 9 ? 22.125 29.156 31.906 1 32.47 9 LYS B O 1
ATOM 1321 N N . LYS B 1 10 ? 23.219 30.016 30.312 1 30.62 10 LYS B N 1
ATOM 1322 C CA . LYS B 1 10 ? 22.109 29.891 29.375 1 30.62 10 LYS B CA 1
ATOM 1323 C C . LYS B 1 10 ? 21.781 28.422 29.109 1 30.62 10 LYS B C 1
ATOM 1325 O O . LYS B 1 10 ? 22.625 27.656 28.641 1 30.62 10 LYS B O 1
ATOM 1330 N N . ASN B 1 11 ? 20.922 27.828 29.953 1 31.25 11 ASN B N 1
ATOM 1331 C CA . ASN B 1 11 ? 20.281 26.531 29.719 1 31.25 11 ASN B CA 1
ATOM 1332 C C . ASN B 1 11 ? 19.875 26.375 28.25 1 31.25 11 ASN B C 1
ATOM 1334 O O . ASN B 1 11 ? 19.078 27.156 27.734 1 31.25 11 ASN B O 1
ATOM 1338 N N . TYR B 1 12 ? 20.719 26 27.422 1 33.97 12 TYR B N 1
ATOM 1339 C CA . TYR B 1 12 ? 20.312 25.438 26.141 1 33.97 12 TYR B CA 1
ATOM 1340 C C . TYR B 1 12 ? 19.125 24.5 26.297 1 33.97 12 TYR B C 1
ATOM 1342 O O . TYR B 1 12 ? 19.234 23.438 26.922 1 33.97 12 TYR B O 1
ATOM 1350 N N . THR B 1 13 ? 17.875 24.984 26.781 1 33.56 13 THR B N 1
ATOM 1351 C CA . THR B 1 13 ? 16.688 24.156 26.703 1 33.56 13 THR B CA 1
ATOM 1352 C C . THR B 1 13 ? 16.734 23.234 25.484 1 33.56 13 THR B C 1
ATOM 1354 O O . THR B 1 13 ? 17.25 23.609 24.438 1 33.56 13 THR B O 1
ATOM 1357 N N . VAL B 1 14 ? 16.922 22.016 25.625 1 36.66 14 VAL B N 1
ATOM 1358 C CA . VAL B 1 14 ? 16.578 20.984 24.656 1 36.66 14 VAL B CA 1
ATOM 1359 C C . VAL B 1 14 ? 15.469 21.484 23.734 1 36.66 14 VAL B C 1
ATOM 1361 O O . VAL B 1 14 ? 14.406 21.906 24.203 1 36.66 14 VAL B O 1
ATOM 1364 N N . GLY B 1 15 ? 15.648 22.25 22.719 1 38.88 15 GLY B N 1
ATOM 1365 C CA . GLY B 1 15 ? 14.82 22.875 21.703 1 38.88 15 GLY B CA 1
ATOM 1366 C C . GLY B 1 15 ? 13.484 22.172 21.516 1 38.88 15 GLY B C 1
ATOM 1367 O O . GLY B 1 15 ? 13.422 20.938 21.484 1 38.88 15 GLY B O 1
ATOM 1368 N N . GLU B 1 16 ? 12.398 22.578 22.062 1 45.38 16 GLU B N 1
ATOM 1369 C CA . GLU B 1 16 ? 11.008 22.172 21.875 1 45.38 16 GLU B CA 1
ATOM 1370 C C . GLU B 1 16 ? 10.789 21.562 20.484 1 45.38 16 GLU B C 1
ATOM 1372 O O . GLU B 1 16 ? 11.117 22.188 19.484 1 45.38 16 GLU B O 1
ATOM 1377 N N . LYS B 1 17 ? 11.117 20.406 20.25 1 55.19 17 LYS B N 1
ATOM 1378 C CA . LYS B 1 17 ? 10.914 19.688 19 1 55.19 17 LYS B CA 1
ATOM 1379 C C . LYS B 1 17 ? 9.617 20.125 18.312 1 55.19 17 LYS B C 1
ATOM 1381 O O . LYS B 1 17 ? 8.523 19.844 18.797 1 55.19 17 LYS B O 1
ATOM 1386 N N . ASN B 1 18 ? 9.578 21.312 17.656 1 71.81 18 ASN B N 1
ATOM 1387 C CA . ASN B 1 18 ? 8.484 21.891 16.859 1 71.81 18 ASN B CA 1
ATOM 1388 C C . ASN B 1 18 ? 7.938 20.875 15.859 1 71.81 18 ASN B C 1
ATOM 1390 O O . ASN B 1 18 ? 8.703 20.172 15.195 1 71.81 18 ASN B O 1
ATOM 1394 N N . THR B 1 19 ? 6.574 20.688 16.062 1 85.94 19 THR B N 1
ATOM 1395 C CA . THR B 1 19 ? 5.914 19.859 15.062 1 85.94 19 THR B CA 1
ATOM 1396 C C . THR B 1 19 ? 5.91 20.547 13.703 1 85.94 19 THR B C 1
ATOM 1398 O O . THR B 1 19 ? 5.5 21.703 13.586 1 85.94 19 THR B O 1
ATOM 1401 N N . ARG B 1 20 ? 6.531 19.922 12.797 1 91.62 20 ARG B N 1
ATOM 1402 C CA . ARG B 1 20 ? 6.652 20.531 11.469 1 91.62 20 ARG B CA 1
ATOM 1403 C C . ARG B 1 20 ? 6.18 19.562 10.391 1 91.62 20 ARG B C 1
ATOM 1405 O O . ARG B 1 20 ? 6.25 18.344 10.562 1 91.62 20 ARG B O 1
ATOM 1412 N N . LEU B 1 21 ? 5.656 20.188 9.305 1 94.75 21 LEU B N 1
ATOM 1413 C CA . LEU B 1 21 ? 5.254 19.469 8.102 1 94.75 21 LEU B CA 1
ATOM 1414 C C . LEU B 1 21 ? 6.32 19.594 7.016 1 94.75 21 LEU B C 1
ATOM 1416 O O . LEU B 1 21 ? 6.781 20.688 6.711 1 94.75 21 LEU B O 1
ATOM 1420 N N . ARG B 1 22 ? 6.754 18.469 6.523 1 96.62 22 ARG B N 1
ATOM 1421 C CA . ARG B 1 22 ? 7.566 18.516 5.312 1 96.62 22 ARG B CA 1
ATOM 1422 C C . ARG B 1 22 ? 6.723 18.906 4.102 1 96.62 22 ARG B C 1
ATOM 1424 O O . ARG B 1 22 ? 5.785 18.188 3.742 1 96.62 22 ARG B O 1
ATOM 1431 N N . VAL B 1 23 ? 7.027 20.016 3.514 1 96.62 23 VAL B N 1
ATOM 1432 C CA . VAL B 1 23 ? 6.301 20.453 2.328 1 96.62 23 VAL B CA 1
ATOM 1433 C C . VAL B 1 23 ? 6.93 19.844 1.078 1 96.62 23 VAL B C 1
ATOM 1435 O O . VAL B 1 23 ? 8.133 20 0.84 1 96.62 23 VAL B O 1
ATOM 1438 N N . VAL B 1 24 ? 6.098 19.141 0.339 1 97.31 24 VAL B N 1
ATOM 1439 C CA . VAL B 1 24 ? 6.551 18.547 -0.92 1 97.31 24 VAL B CA 1
ATOM 1440 C C . VAL B 1 24 ? 5.977 19.344 -2.094 1 97.31 24 VAL B C 1
ATOM 1442 O O . VAL B 1 24 ? 4.766 19.328 -2.33 1 97.31 24 VAL B O 1
ATOM 1445 N N . SER B 1 25 ? 6.844 19.906 -2.818 1 94.69 25 SER B N 1
ATOM 1446 C CA . SER B 1 25 ? 6.402 20.875 -3.812 1 94.69 25 SER B CA 1
ATOM 1447 C C . SER B 1 25 ? 6.324 20.266 -5.203 1 94.69 25 SER B C 1
ATOM 1449 O O . SER B 1 25 ? 5.711 20.828 -6.105 1 94.69 25 SER B O 1
ATOM 1451 N N . SER B 1 26 ? 7.043 19.156 -5.344 1 96.25 26 SER B N 1
ATOM 1452 C CA . SER B 1 26 ? 7.016 18.5 -6.645 1 96.25 26 SER B CA 1
ATOM 1453 C C . SER B 1 26 ? 6.98 16.969 -6.496 1 96.25 26 SER B C 1
ATOM 1455 O O . SER B 1 26 ? 7.422 16.438 -5.477 1 96.25 26 SER B O 1
ATOM 1457 N N . ARG B 1 27 ? 6.523 16.312 -7.578 1 97 27 ARG B N 1
ATOM 1458 C CA . ARG B 1 27 ? 6.379 14.867 -7.586 1 97 27 ARG B CA 1
ATOM 1459 C C . ARG B 1 27 ? 7.738 14.18 -7.469 1 97 27 ARG B C 1
ATOM 1461 O O . ARG B 1 27 ? 7.863 13.148 -6.805 1 97 27 ARG B O 1
ATOM 1468 N N . GLU B 1 28 ? 8.797 14.758 -8.023 1 96.56 28 GLU B N 1
ATOM 1469 C CA . GLU B 1 28 ? 10.125 14.156 -8.062 1 96.56 28 GLU B CA 1
ATOM 1470 C C . GLU B 1 28 ? 10.742 14.078 -6.672 1 96.56 28 GLU B C 1
ATOM 1472 O O . GLU B 1 28 ? 11.578 13.211 -6.406 1 96.56 28 GLU B O 1
ATOM 1477 N N . GLU B 1 29 ? 10.242 14.945 -5.836 1 97.31 29 GLU B N 1
ATOM 1478 C CA . GLU B 1 29 ? 10.781 15 -4.477 1 97.31 29 GLU B CA 1
ATOM 1479 C C . GLU B 1 29 ? 10.352 13.781 -3.668 1 97.31 29 GLU B C 1
ATOM 1481 O O . GLU B 1 29 ? 11.016 13.414 -2.695 1 97.31 29 GLU B O 1
ATOM 1486 N N . ILE B 1 30 ? 9.289 13.133 -4.055 1 98 30 ILE B N 1
ATOM 1487 C CA . ILE B 1 30 ? 8.688 12.047 -3.287 1 98 30 ILE B CA 1
ATOM 1488 C C . ILE B 1 30 ? 9.719 10.945 -3.055 1 98 30 ILE B C 1
ATOM 1490 O O . ILE B 1 30 ? 9.836 10.422 -1.945 1 98 30 ILE B O 1
ATOM 1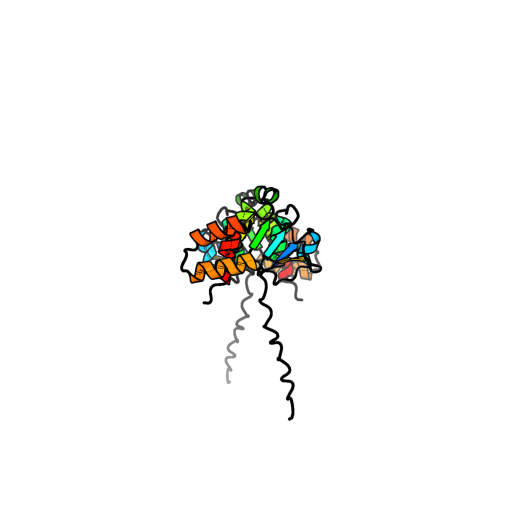494 N N . PHE B 1 31 ? 10.57 10.68 -3.941 1 95 31 PHE B N 1
ATOM 1495 C CA . PHE B 1 31 ? 11.438 9.508 -3.9 1 95 31 PHE B CA 1
ATOM 1496 C C . PHE B 1 31 ? 12.766 9.836 -3.223 1 95 31 PHE B C 1
ATOM 1498 O O . PHE B 1 31 ? 13.602 8.953 -3.035 1 95 31 PHE B O 1
ATOM 1505 N N . THR B 1 32 ? 12.93 11.078 -2.771 1 96.69 32 THR B N 1
ATOM 1506 C CA . THR B 1 32 ? 14.164 11.469 -2.105 1 96.69 32 THR B CA 1
ATOM 1507 C C . THR B 1 32 ? 13.883 11.961 -0.69 1 96.69 32 THR B C 1
ATOM 1509 O O . THR B 1 32 ? 14.773 12.492 -0.024 1 96.69 32 THR B O 1
ATOM 1512 N N . LEU B 1 33 ? 12.719 11.797 -0.324 1 98 33 LEU B N 1
ATOM 1513 C CA . LEU B 1 33 ? 12.336 12.25 1.008 1 98 33 LEU B CA 1
ATOM 1514 C C . LEU B 1 33 ? 13.008 11.406 2.086 1 98 33 LEU B C 1
ATOM 1516 O O . LEU B 1 33 ? 13.375 10.258 1.841 1 98 33 LEU B O 1
ATOM 1520 N N . ASN B 1 34 ? 13.258 12.086 3.24 1 97.38 34 ASN B N 1
ATOM 1521 C CA . ASN B 1 34 ? 13.648 11.336 4.426 1 97.38 34 ASN B CA 1
ATOM 1522 C C . ASN B 1 34 ? 12.617 10.273 4.789 1 97.38 34 ASN B C 1
ATOM 1524 O O . ASN B 1 34 ? 11.445 10.594 4.996 1 97.38 34 ASN B O 1
ATOM 1528 N N . PRO B 1 35 ? 12.945 8.992 4.844 1 97.62 35 PRO B N 1
ATOM 1529 C CA . PRO B 1 35 ? 11.992 7.914 5.125 1 97.62 35 PRO B CA 1
ATOM 1530 C C . PRO B 1 35 ? 11.32 8.062 6.488 1 97.62 35 PRO B C 1
ATOM 1532 O O . PRO B 1 35 ? 10.32 7.398 6.762 1 97.62 35 PRO B O 1
ATOM 1535 N N . ASN B 1 36 ? 11.828 8.961 7.309 1 97.56 36 ASN B N 1
ATOM 1536 C CA . ASN B 1 36 ? 11.281 9.102 8.656 1 97.56 36 ASN B CA 1
ATOM 1537 C C . ASN B 1 36 ? 10.25 10.219 8.727 1 97.56 36 ASN B C 1
ATOM 1539 O O . ASN B 1 36 ? 9.727 10.523 9.805 1 97.56 36 ASN B O 1
ATOM 1543 N N . GLU B 1 37 ? 9.93 10.766 7.594 1 97.88 37 GLU B N 1
ATOM 1544 C CA . GLU B 1 37 ? 8.906 11.797 7.605 1 97.88 37 GLU B CA 1
ATOM 1545 C C . GLU B 1 37 ? 7.586 11.266 8.148 1 97.88 37 GLU B C 1
ATOM 1547 O O . GLU B 1 37 ? 7.133 10.188 7.75 1 97.88 37 GLU B O 1
ATOM 1552 N N . ARG B 1 38 ? 6.949 12.031 8.992 1 97.5 38 ARG B N 1
ATOM 1553 C CA . ARG B 1 38 ? 5.699 11.594 9.602 1 97.5 38 ARG B CA 1
ATOM 1554 C C . ARG B 1 38 ? 4.531 12.453 9.133 1 97.5 38 ARG B C 1
ATOM 1556 O O . ARG B 1 38 ? 3.391 11.992 9.086 1 97.5 38 ARG B O 1
ATOM 1563 N N . LEU B 1 39 ? 4.793 13.75 8.914 1 97.5 39 LEU B N 1
ATOM 1564 C CA . LEU B 1 39 ? 3.811 14.734 8.484 1 97.5 39 LEU B CA 1
ATOM 1565 C C . LEU B 1 39 ? 4.223 15.375 7.168 1 97.5 39 LEU B C 1
ATOM 1567 O O . LEU B 1 39 ? 5.281 16 7.082 1 97.5 39 LEU B O 1
ATOM 1571 N N . VAL B 1 40 ? 3.324 15.25 6.164 1 97.94 40 VAL B N 1
ATOM 1572 C CA . VAL B 1 40 ? 3.691 15.758 4.848 1 97.94 40 VAL B CA 1
ATOM 1573 C C . VAL B 1 40 ? 2.541 16.578 4.273 1 97.94 40 VAL B C 1
ATOM 1575 O O . VAL B 1 40 ? 1.375 16.203 4.391 1 97.94 40 VAL B O 1
ATOM 1578 N N . HIS B 1 41 ? 2.912 17.719 3.758 1 97.19 41 HIS B N 1
ATOM 1579 C CA . HIS B 1 41 ? 1.984 18.531 2.969 1 97.19 41 HIS B CA 1
ATOM 1580 C C . HIS B 1 41 ? 2.332 18.469 1.485 1 97.19 41 HIS B C 1
ATOM 1582 O O . HIS B 1 41 ? 3.443 18.828 1.089 1 97.19 41 HIS B O 1
ATOM 1588 N N . LEU B 1 42 ? 1.401 18.031 0.702 1 97.44 42 LEU B N 1
ATOM 1589 C CA . LEU B 1 42 ? 1.608 18.062 -0.742 1 97.44 42 LEU B CA 1
ATOM 1590 C C . LEU B 1 42 ? 1.1 19.375 -1.337 1 97.44 42 LEU B C 1
ATOM 1592 O O . LEU B 1 42 ? -0.076 19.703 -1.185 1 97.44 42 LEU B O 1
ATOM 1596 N N . ALA B 1 43 ? 2.031 20.047 -1.989 1 95.12 43 ALA B N 1
ATOM 1597 C CA . ALA B 1 43 ? 1.703 21.359 -2.553 1 95.12 43 ALA B CA 1
ATOM 1598 C C . ALA B 1 43 ? 1.241 21.234 -4 1 95.12 43 ALA B C 1
ATOM 1600 O O . ALA B 1 43 ? 1.219 22.219 -4.742 1 95.12 43 ALA B O 1
ATOM 1601 N N . PHE B 1 44 ? 0.972 20.062 -4.516 1 96.31 44 PHE B N 1
ATOM 1602 C CA . PHE B 1 44 ? 0.465 19.781 -5.852 1 96.31 44 PHE B CA 1
ATOM 1603 C C . PHE B 1 44 ? -0.62 18.703 -5.797 1 96.31 44 PHE B C 1
ATOM 1605 O O . PHE B 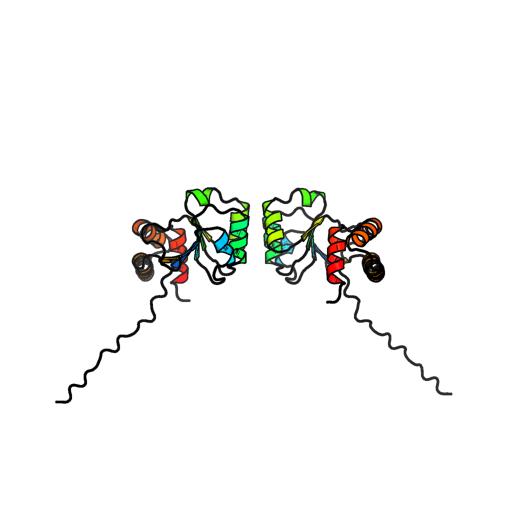1 44 ? -0.769 18.016 -4.789 1 96.31 44 PHE B O 1
ATOM 1612 N N . ARG B 1 45 ? -1.405 18.656 -6.809 1 97.69 45 ARG B N 1
ATOM 1613 C CA . ARG B 1 45 ? -2.42 17.609 -6.91 1 97.69 45 ARG B CA 1
ATOM 1614 C C . ARG B 1 45 ? -1.779 16.234 -7.129 1 97.69 45 ARG B C 1
ATOM 1616 O O . ARG B 1 45 ? -1.201 15.984 -8.188 1 97.69 45 ARG B O 1
ATOM 1623 N N . PRO B 1 46 ? -1.901 15.367 -6.191 1 97.75 46 PRO B N 1
ATOM 1624 C CA . PRO B 1 46 ? -1.237 14.07 -6.355 1 97.75 46 PRO B CA 1
ATOM 1625 C C . PRO B 1 46 ? -2.061 13.086 -7.184 1 97.75 46 PRO B C 1
ATOM 1627 O O . PRO B 1 46 ? -3.293 13.102 -7.125 1 97.75 46 PRO B O 1
ATOM 1630 N N . SER B 1 47 ? -1.379 12.305 -7.934 1 96.44 47 SER B N 1
ATOM 1631 C CA . SER B 1 47 ? -1.986 11.117 -8.516 1 96.44 47 SER B CA 1
ATOM 1632 C C . SER B 1 47 ? -1.979 9.945 -7.535 1 96.44 47 SER B C 1
ATOM 1634 O O . SER B 1 47 ? -1.382 10.039 -6.461 1 96.44 47 SER B O 1
ATOM 1636 N N . ASN B 1 48 ? -2.676 8.93 -7.902 1 95.88 48 ASN B N 1
ATOM 1637 C CA . ASN B 1 48 ? -2.605 7.711 -7.094 1 95.88 48 ASN B CA 1
ATOM 1638 C C . ASN B 1 48 ? -1.168 7.223 -6.941 1 95.88 48 ASN B C 1
ATOM 1640 O O . ASN B 1 48 ? -0.75 6.848 -5.844 1 95.88 48 ASN B O 1
ATOM 1644 N N . LYS B 1 49 ? -0.435 7.23 -8 1 96.19 49 LYS B N 1
ATOM 1645 C CA . LYS B 1 49 ? 0.965 6.816 -7.977 1 96.19 49 LYS B CA 1
ATOM 1646 C C . LYS B 1 49 ? 1.771 7.656 -6.988 1 96.19 49 LYS B C 1
ATOM 1648 O O . LYS B 1 49 ? 2.633 7.133 -6.281 1 96.19 49 LYS B O 1
ATOM 1653 N N . ASP B 1 50 ? 1.523 8.906 -6.973 1 97.88 50 ASP B N 1
ATOM 1654 C CA . ASP B 1 50 ? 2.217 9.797 -6.047 1 97.88 50 ASP B CA 1
ATOM 1655 C C . ASP B 1 50 ? 1.971 9.383 -4.598 1 97.88 50 ASP B C 1
ATOM 1657 O O . ASP B 1 50 ? 2.902 9.352 -3.789 1 97.88 50 ASP B O 1
ATOM 1661 N N . ILE B 1 51 ? 0.753 9.109 -4.305 1 98.25 51 ILE B N 1
ATOM 1662 C CA . ILE B 1 51 ? 0.386 8.758 -2.936 1 98.25 51 ILE B CA 1
ATOM 1663 C C . ILE B 1 51 ? 0.996 7.41 -2.562 1 98.25 51 ILE B C 1
ATOM 1665 O O . ILE B 1 51 ? 1.59 7.266 -1.492 1 98.25 51 ILE B O 1
ATOM 1669 N N . PHE B 1 52 ? 0.902 6.461 -3.422 1 97.19 52 PHE B N 1
ATOM 1670 C CA . PHE B 1 52 ? 1.53 5.168 -3.17 1 97.19 52 PHE B CA 1
ATOM 1671 C C . PHE B 1 52 ? 3.033 5.328 -2.969 1 97.19 52 PHE B C 1
ATOM 1673 O O . PHE B 1 52 ? 3.604 4.758 -2.037 1 97.19 52 PHE B O 1
ATOM 1680 N N . GLY B 1 53 ? 3.666 6.07 -3.85 1 97.19 53 GLY B N 1
ATOM 1681 C CA . GLY B 1 53 ? 5.094 6.316 -3.752 1 97.19 53 GLY B CA 1
ATOM 1682 C C . GLY B 1 53 ? 5.496 6.996 -2.455 1 97.19 53 GLY B C 1
ATOM 1683 O O . GLY B 1 53 ? 6.523 6.656 -1.861 1 97.19 53 GLY B O 1
ATOM 1684 N N . LEU B 1 54 ? 4.688 7.895 -2.062 1 98.5 54 LEU B N 1
ATOM 1685 C CA . LEU B 1 54 ? 4.949 8.609 -0.818 1 98.5 54 LEU B CA 1
ATOM 1686 C C . LEU B 1 54 ? 4.949 7.652 0.369 1 98.5 54 LEU B C 1
ATOM 1688 O O . LEU B 1 54 ? 5.867 7.676 1.19 1 98.5 54 LEU B O 1
ATOM 1692 N N . VAL B 1 55 ? 3.959 6.816 0.432 1 97.44 55 VAL B N 1
ATOM 1693 C CA . VAL B 1 55 ? 3.82 5.887 1.546 1 97.44 55 VAL B CA 1
ATOM 1694 C C . VAL B 1 55 ? 4.953 4.863 1.507 1 97.44 55 VAL B C 1
ATOM 1696 O O . VAL B 1 55 ? 5.457 4.445 2.553 1 97.44 55 VAL B O 1
ATOM 1699 N N . GLU B 1 56 ? 5.332 4.508 0.343 1 95.06 56 GLU B N 1
ATOM 1700 C CA . GLU B 1 56 ? 6.449 3.58 0.194 1 95.06 56 GLU B CA 1
ATOM 1701 C C . GLU B 1 56 ? 7.762 4.223 0.637 1 95.06 56 GLU B C 1
ATOM 1703 O O . GLU B 1 56 ? 8.57 3.588 1.32 1 95.06 56 GLU B O 1
ATOM 1708 N N . THR B 1 57 ? 7.992 5.41 0.255 1 97.38 57 THR B N 1
ATOM 1709 C CA . THR B 1 57 ? 9.234 6.125 0.532 1 97.38 57 THR B CA 1
ATOM 1710 C C . THR B 1 57 ? 9.312 6.516 2.006 1 97.38 57 THR B C 1
ATOM 1712 O O . THR B 1 57 ? 10.398 6.527 2.59 1 97.38 57 THR B O 1
ATOM 1715 N N . CYS B 1 58 ? 8.133 6.789 2.545 1 98.06 58 CYS B N 1
ATOM 1716 C CA . CYS B 1 58 ? 8.047 7.203 3.941 1 98.06 58 CYS B CA 1
ATOM 1717 C C . CYS B 1 58 ? 7.152 6.254 4.734 1 98.06 58 CYS B C 1
ATOM 1719 O O . CYS B 1 58 ? 6.02 6.602 5.07 1 98.06 58 CYS B O 1
ATOM 1721 N N . PRO B 1 59 ? 7.66 5.191 5.141 1 96.12 59 PRO B N 1
ATOM 1722 C CA . PRO B 1 59 ? 6.82 4.184 5.797 1 96.12 59 PRO B CA 1
ATOM 1723 C C . PRO B 1 59 ? 6.332 4.633 7.176 1 96.12 59 PRO B C 1
ATOM 1725 O O . PRO B 1 59 ? 5.422 4.02 7.738 1 96.12 59 PRO B O 1
ATOM 1728 N N . LYS B 1 60 ? 6.875 5.711 7.727 1 97.69 60 LYS B N 1
ATOM 1729 C CA . LYS B 1 60 ? 6.484 6.168 9.055 1 97.69 60 LYS B CA 1
ATOM 1730 C C . LYS B 1 60 ? 5.457 7.293 8.969 1 97.69 60 LYS B C 1
ATOM 1732 O O . LYS B 1 60 ? 5.051 7.848 9.992 1 97.69 60 LYS B O 1
ATOM 1737 N N . ILE B 1 61 ? 5.02 7.574 7.82 1 98.38 61 ILE B N 1
ATOM 1738 C CA . ILE B 1 61 ? 4.102 8.688 7.609 1 98.38 61 ILE B CA 1
ATOM 1739 C C . ILE B 1 61 ? 2.811 8.445 8.391 1 98.38 61 ILE B C 1
ATOM 1741 O O . ILE B 1 61 ? 2.309 7.32 8.438 1 98.38 61 ILE B O 1
ATOM 1745 N N . GLU B 1 62 ? 2.342 9.516 8.992 1 98.31 62 GLU B N 1
ATOM 1746 C CA . GLU B 1 62 ? 1.117 9.43 9.781 1 98.31 62 GLU B CA 1
ATOM 1747 C C . GLU B 1 62 ? 0.029 10.336 9.211 1 98.31 62 GLU B C 1
ATOM 1749 O O . GLU B 1 62 ? -1.162 10.055 9.367 1 98.31 62 GLU B O 1
ATOM 1754 N N . VAL B 1 63 ? 0.472 11.43 8.602 1 98.44 63 VAL B N 1
ATOM 1755 C CA . VAL B 1 63 ? -0.487 12.406 8.094 1 98.44 63 VAL B CA 1
ATOM 1756 C C . VAL B 1 63 ? -0.053 12.891 6.707 1 98.44 63 VAL B C 1
ATOM 1758 O O . VAL B 1 63 ? 1.109 13.25 6.508 1 98.44 63 VAL B O 1
ATOM 1761 N N . ILE B 1 64 ? -0.952 12.859 5.82 1 98.69 64 ILE B N 1
ATOM 1762 C CA . ILE B 1 64 ? -0.824 13.539 4.535 1 98.69 64 ILE B CA 1
ATOM 1763 C C . ILE B 1 64 ? -1.828 14.688 4.457 1 98.69 64 ILE B C 1
ATOM 1765 O O . ILE B 1 64 ? -3.037 14.469 4.586 1 98.69 64 ILE B O 1
ATOM 1769 N N . GLN B 1 65 ? -1.325 15.875 4.316 1 97.62 65 GLN B N 1
ATOM 1770 C CA . GLN B 1 65 ? -2.174 17.062 4.215 1 97.62 65 GLN B CA 1
ATOM 1771 C C . GLN B 1 65 ? -2.248 17.562 2.773 1 97.62 65 GLN B C 1
ATOM 1773 O O . GLN B 1 65 ? -1.234 17.609 2.074 1 97.62 65 GLN B O 1
ATOM 1778 N N . LEU B 1 66 ? -3.402 17.891 2.367 1 97.69 66 LEU B N 1
ATOM 1779 C CA . LEU B 1 66 ? -3.658 18.438 1.04 1 97.69 66 LEU B CA 1
ATOM 1780 C C . LEU B 1 66 ? -4.512 19.688 1.126 1 97.69 66 LEU B C 1
ATOM 1782 O O . LEU B 1 66 ? -5.375 19.812 1.999 1 97.69 66 LEU B O 1
ATOM 1786 N N . PRO B 1 67 ? -4.215 20.594 0.17 1 95.19 67 PRO B N 1
ATOM 1787 C CA . PRO B 1 67 ? -5.18 21.688 0.028 1 95.19 67 PRO B CA 1
ATOM 1788 C C . PRO B 1 67 ? -6.59 21.188 -0.286 1 95.19 67 PRO B C 1
ATOM 1790 O O . PRO B 1 67 ? -6.762 20.094 -0.812 1 95.19 67 PRO B O 1
ATOM 1793 N N . LYS B 1 68 ? -7.559 22.031 0.029 1 94.25 68 LYS B N 1
ATOM 1794 C CA . LYS B 1 68 ? -8.969 21.703 -0.138 1 94.25 68 LYS B CA 1
ATOM 1795 C C . LYS B 1 68 ? -9.266 21.25 -1.564 1 94.25 68 LYS B C 1
ATOM 1797 O O . LYS B 1 68 ? -9.938 20.234 -1.774 1 94.25 68 LYS B O 1
ATOM 1802 N N . SER B 1 69 ? -8.75 21.953 -2.533 1 95.56 69 SER B N 1
ATOM 1803 C CA . SER B 1 69 ? -9.039 21.688 -3.938 1 95.56 69 SER B CA 1
ATOM 1804 C C . SER B 1 69 ? -8.508 20.328 -4.359 1 95.56 69 SER B C 1
ATOM 1806 O O . SER B 1 69 ? -9.031 19.703 -5.281 1 95.56 69 SER B O 1
ATOM 1808 N N . TYR B 1 70 ? -7.473 19.906 -3.65 1 96.94 70 TYR B N 1
ATOM 1809 C CA . TYR B 1 70 ? -6.844 18.656 -4.055 1 96.94 70 TYR B CA 1
ATOM 1810 C C . TYR B 1 70 ? -7.473 17.469 -3.332 1 96.94 70 TYR B C 1
ATOM 1812 O O . TYR B 1 70 ? -7.629 16.391 -3.914 1 96.94 70 TYR B O 1
ATOM 1820 N N . ILE B 1 71 ? -7.828 17.609 -2.092 1 96 71 ILE B N 1
ATOM 1821 C CA . ILE B 1 71 ? -8.344 16.5 -1.295 1 96 71 ILE B CA 1
ATOM 1822 C C . ILE B 1 71 ? -9.633 15.977 -1.917 1 96 71 ILE B C 1
ATOM 1824 O O . ILE B 1 71 ? -9.898 14.773 -1.879 1 96 71 ILE B O 1
ATOM 1828 N N . ALA B 1 72 ? -10.344 16.828 -2.533 1 94.25 72 ALA B N 1
ATOM 1829 C CA . ALA B 1 72 ? -11.625 16.5 -3.152 1 94.25 72 ALA B CA 1
ATOM 1830 C C . ALA B 1 72 ? -11.438 15.57 -4.34 1 94.25 72 ALA B C 1
ATOM 1832 O O . ALA B 1 72 ? -12.391 14.906 -4.777 1 94.25 72 ALA B O 1
ATOM 1833 N N . THR B 1 73 ? -10.25 15.484 -4.863 1 95.75 73 THR B N 1
ATOM 1834 C CA . THR B 1 73 ? -10.008 14.711 -6.078 1 95.75 73 THR B CA 1
ATOM 1835 C C . THR B 1 73 ? -9.398 13.352 -5.738 1 95.75 73 THR B C 1
ATOM 1837 O O . THR B 1 73 ? -9.195 12.523 -6.625 1 95.75 73 THR B O 1
ATOM 1840 N N . VAL B 1 74 ? -9.156 13.117 -4.52 1 96.56 74 VAL B N 1
ATOM 1841 C CA . VAL B 1 74 ? -8.57 11.844 -4.109 1 96.56 74 VAL B CA 1
ATOM 1842 C C . VAL B 1 74 ? -9.602 10.734 -4.266 1 96.56 74 VAL B C 1
ATOM 1844 O O . VAL B 1 74 ? -10.758 10.883 -3.852 1 96.56 74 VAL B O 1
ATOM 1847 N N . SER B 1 75 ? -9.188 9.68 -4.887 1 94.38 75 SER B N 1
ATOM 1848 C CA . SER B 1 75 ? -10.102 8.578 -5.172 1 94.38 75 SER B CA 1
ATOM 1849 C C . SER B 1 75 ? -10.484 7.836 -3.9 1 94.38 75 SER B C 1
ATOM 1851 O O . SER B 1 75 ? -9.75 7.855 -2.914 1 94.38 75 SER B O 1
ATOM 1853 N N . ARG B 1 76 ? -11.57 7.176 -3.951 1 92.94 76 ARG B N 1
ATOM 1854 C CA . ARG B 1 76 ? -12.031 6.332 -2.854 1 92.94 76 ARG B CA 1
ATOM 1855 C C . ARG B 1 76 ? -11.008 5.242 -2.541 1 92.94 76 ARG B C 1
ATOM 1857 O O . ARG B 1 76 ? -10.797 4.898 -1.376 1 92.94 76 ARG B O 1
ATOM 1864 N N . SER B 1 77 ? -10.367 4.715 -3.547 1 94.06 77 SER B N 1
ATOM 1865 C CA . SER B 1 77 ? -9.367 3.668 -3.363 1 94.06 77 SER B CA 1
ATOM 1866 C C . SER B 1 77 ? -8.188 4.168 -2.531 1 94.06 77 SER B C 1
ATOM 1868 O O . SER B 1 77 ? -7.711 3.465 -1.639 1 94.06 77 SER B O 1
ATOM 1870 N N . ILE B 1 78 ? -7.812 5.387 -2.828 1 97 78 ILE B N 1
ATOM 1871 C CA . ILE B 1 78 ? -6.691 5.969 -2.096 1 97 78 ILE B CA 1
ATOM 1872 C C . ILE B 1 78 ? -7.102 6.227 -0.647 1 97 78 ILE B C 1
ATOM 1874 O O . ILE B 1 78 ? -6.332 5.965 0.279 1 97 78 ILE B O 1
ATOM 1878 N N . GLU B 1 79 ? -8.258 6.695 -0.521 1 97.19 79 GLU B N 1
ATOM 1879 C CA . GLU B 1 79 ? -8.758 6.918 0.832 1 97.19 79 GLU B CA 1
ATOM 1880 C C . GLU B 1 79 ? -8.766 5.621 1.638 1 97.19 79 GLU B C 1
ATOM 1882 O O . GLU B 1 79 ? -8.328 5.598 2.789 1 97.19 79 GLU B O 1
ATOM 1887 N N . MET B 1 80 ? -9.25 4.637 1.046 1 95.81 80 MET B N 1
ATOM 1888 C CA . MET B 1 80 ? -9.289 3.318 1.678 1 95.81 80 MET B CA 1
ATOM 1889 C C . MET B 1 80 ? -7.875 2.826 1.993 1 95.81 80 MET B C 1
ATOM 1891 O O . MET B 1 80 ? -7.625 2.314 3.084 1 95.81 80 MET B O 1
ATOM 1895 N N . PHE B 1 81 ? -7.008 2.891 1.087 1 97.12 81 PHE B N 1
ATOM 1896 C CA . PHE B 1 81 ? -5.613 2.492 1.253 1 97.12 81 PHE B CA 1
ATOM 1897 C C . PHE B 1 81 ? -4.988 3.193 2.453 1 97.12 81 PHE B C 1
ATOM 1899 O O . PHE B 1 81 ? -4.387 2.545 3.311 1 97.12 81 PHE B O 1
ATOM 1906 N N . LEU B 1 82 ? -5.191 4.504 2.5 1 98.25 82 LEU B N 1
ATOM 1907 C CA . LEU B 1 82 ? -4.613 5.285 3.586 1 98.25 82 LEU B CA 1
ATOM 1908 C C . LEU B 1 82 ? -5.223 4.887 4.926 1 98.25 82 LEU B C 1
ATOM 1910 O O . LEU B 1 82 ? -4.508 4.766 5.926 1 98.25 82 LEU B O 1
ATOM 1914 N N . GLN B 1 83 ? -6.461 4.695 4.934 1 97.25 83 GLN B N 1
ATOM 1915 C CA . GLN B 1 83 ? -7.133 4.242 6.145 1 97.25 83 GLN B CA 1
ATOM 1916 C C . GLN B 1 83 ? -6.562 2.912 6.625 1 97.25 83 GLN B C 1
ATOM 1918 O O . GLN B 1 83 ? -6.277 2.746 7.812 1 97.25 83 GLN B O 1
ATOM 1923 N N . MET B 1 84 ? -6.363 2.02 5.73 1 95.19 84 MET B N 1
ATOM 1924 C CA . MET B 1 84 ? -5.84 0.701 6.07 1 95.19 84 MET B CA 1
ATOM 1925 C C . MET B 1 84 ? -4.398 0.799 6.57 1 95.19 84 MET B C 1
ATOM 1927 O O . MET B 1 84 ? -3.967 -0.01 7.391 1 95.19 84 MET B O 1
ATOM 1931 N N . GLN B 1 85 ? -3.656 1.721 6.086 1 94.81 85 GLN B N 1
ATOM 1932 C CA . GLN B 1 85 ? -2.279 1.955 6.508 1 94.81 85 GLN B CA 1
ATOM 1933 C C . GLN B 1 85 ? -2.227 2.824 7.762 1 94.81 85 GLN B C 1
ATOM 1935 O O . GLN B 1 85 ? -1.146 3.203 8.211 1 94.81 85 GLN B O 1
ATOM 1940 N N . HIS B 1 86 ? -3.338 3.24 8.227 1 96.56 86 HIS B N 1
ATOM 1941 C CA . HIS B 1 86 ? -3.475 4.09 9.406 1 96.56 86 HIS B CA 1
ATOM 1942 C C . HIS B 1 86 ? -2.838 5.453 9.18 1 96.56 86 HIS B C 1
ATOM 1944 O O . HIS B 1 86 ? -2.131 5.969 10.047 1 96.56 86 HIS B O 1
ATOM 1950 N N . ILE B 1 87 ? -3.051 5.992 8.016 1 98.44 87 ILE B N 1
ATOM 1951 C CA . ILE B 1 87 ? -2.576 7.32 7.645 1 98.44 87 ILE B CA 1
ATOM 1952 C C . ILE B 1 87 ? -3.762 8.273 7.527 1 98.44 87 ILE B C 1
ATOM 1954 O O . ILE B 1 87 ? -4.738 7.984 6.832 1 98.44 87 ILE B O 1
ATOM 1958 N N . GLN B 1 88 ? -3.654 9.406 8.133 1 98.19 88 GLN B N 1
ATOM 1959 C CA . GLN B 1 88 ? -4.73 10.391 8.062 1 98.19 88 GLN B CA 1
ATOM 1960 C C . GLN B 1 88 ? -4.566 11.297 6.848 1 98.19 88 GLN B C 1
ATOM 1962 O O . GLN B 1 88 ? -3.477 11.812 6.59 1 98.19 88 GLN B O 1
ATOM 1967 N N . LEU B 1 89 ? -5.598 11.422 6.137 1 98.56 89 LEU B N 1
ATOM 1968 C CA . LEU B 1 89 ? -5.68 12.406 5.062 1 98.56 89 LEU B CA 1
ATOM 1969 C C . LEU B 1 89 ? -6.422 13.656 5.523 1 98.56 89 LEU B C 1
ATOM 1971 O O . LEU B 1 89 ? -7.617 13.594 5.816 1 98.56 89 LEU B O 1
ATOM 1975 N N . LEU B 1 90 ? -5.676 14.758 5.547 1 97.88 90 LEU B N 1
ATOM 1976 C CA . LEU B 1 90 ? -6.273 15.961 6.121 1 97.88 90 LEU B CA 1
ATOM 1977 C C . LEU B 1 90 ? -6.227 17.125 5.133 1 97.88 90 LEU B C 1
ATOM 1979 O O . LEU B 1 90 ? -5.258 17.25 4.379 1 97.88 90 LEU B O 1
ATOM 1983 N N . GLU B 1 91 ? -7.258 17.906 5.25 1 96.56 91 GLU B N 1
ATOM 1984 C CA . GLU B 1 91 ? -7.293 19.141 4.492 1 96.56 91 GLU B CA 1
ATOM 1985 C C . GLU B 1 91 ? -6.512 20.25 5.203 1 96.56 91 GLU B C 1
ATOM 1987 O O . GLU B 1 91 ? -6.602 20.391 6.426 1 96.56 91 GLU B O 1
ATOM 1992 N N . GLY B 1 92 ? -5.746 21.016 4.461 1 93.12 92 GLY B N 1
ATOM 1993 C CA . GLY B 1 92 ? -5.059 22.156 5.031 1 93.12 92 GLY B CA 1
ATOM 1994 C C . GLY B 1 92 ? -4.145 22.859 4.039 1 93.12 92 GLY B C 1
ATOM 1995 O O . GLY B 1 92 ? -3.916 22.359 2.938 1 93.12 92 GLY B O 1
ATOM 1996 N N . ASP B 1 93 ? -3.76 24.062 4.426 1 88.75 93 ASP B N 1
ATOM 1997 C CA . ASP B 1 93 ? -2.82 24.875 3.65 1 88.75 93 ASP B CA 1
ATOM 1998 C C . ASP B 1 93 ? -1.593 25.234 4.484 1 88.75 93 ASP B C 1
ATOM 2000 O O . ASP B 1 93 ? -1.593 25.062 5.703 1 88.75 93 ASP B O 1
ATOM 2004 N N . VAL B 1 94 ? -0.523 25.438 3.752 1 84.94 94 VAL B N 1
ATOM 2005 C CA . VAL B 1 94 ? 0.665 25.953 4.426 1 84.94 94 VAL B CA 1
ATOM 2006 C C . VAL B 1 94 ? 0.791 27.453 4.184 1 84.94 94 VAL B C 1
ATOM 2008 O O . VAL B 1 94 ? 0.736 27.906 3.041 1 84.94 94 VAL B O 1
ATOM 2011 N N . TRP B 1 95 ? -0.091 28.203 4.805 1 69.5 95 TRP B N 1
ATOM 2012 C CA . TRP B 1 95 ? -0.123 29.641 4.562 1 69.5 95 TRP B CA 1
ATOM 2013 C C . TRP B 1 95 ? 0.858 30.375 5.473 1 69.5 95 TRP B C 1
ATOM 2015 O O . TRP B 1 95 ? 1.136 29.922 6.586 1 69.5 95 TRP B O 1
ATOM 2025 N N . GLY B 1 96 ? 1.149 31.656 5.047 1 56.91 96 GLY B N 1
ATOM 2026 C CA . GLY B 1 96 ? 1.839 32.688 5.801 1 56.91 96 GLY B CA 1
ATOM 2027 C C . GLY B 1 96 ? 3.33 32.438 5.93 1 56.91 96 GLY B C 1
ATOM 2028 O O . GLY B 1 96 ? 4.141 33.344 5.645 1 56.91 96 GLY B O 1
ATOM 2029 N N . HIS B 1 97 ? 3.602 31.312 6.844 1 59.47 97 HIS B N 1
ATOM 2030 C CA . HIS B 1 97 ? 5 31.188 7.238 1 59.47 97 HIS B CA 1
ATOM 2031 C C . HIS B 1 97 ? 5.766 30.297 6.273 1 59.47 97 HIS B C 1
ATOM 2033 O O . HIS B 1 97 ? 6.84 29.781 6.605 1 59.47 97 HIS B O 1
ATOM 2039 N N . ARG B 1 98 ? 5.949 30.766 5.117 1 64.12 98 ARG B N 1
ATOM 2040 C CA . ARG B 1 98 ? 6.781 30.094 4.125 1 64.12 98 ARG B CA 1
ATOM 2041 C C . ARG B 1 98 ? 7.496 28.891 4.734 1 64.12 98 ARG B C 1
ATOM 2043 O O . ARG B 1 98 ? 7.609 28.797 5.961 1 64.12 98 ARG B O 1
ATOM 2050 N N . LYS B 1 99 ? 7.676 27.922 4 1 74.94 99 LYS B N 1
ATOM 2051 C CA . LYS B 1 99 ? 8.578 26.828 4.34 1 74.94 99 LYS B CA 1
ATOM 2052 C C . LYS B 1 99 ? 10 27.328 4.559 1 74.94 99 LYS B C 1
ATOM 2054 O O . LYS B 1 99 ? 10.375 28.391 4.051 1 74.94 99 LYS B O 1
ATOM 2059 N N . ASP B 1 100 ? 10.625 26.844 5.527 1 81.38 100 ASP B N 1
ATOM 2060 C CA . ASP B 1 100 ? 12.031 27.172 5.727 1 81.38 100 ASP B CA 1
ATOM 2061 C C . ASP B 1 100 ? 12.891 26.656 4.574 1 81.38 100 ASP B C 1
ATOM 2063 O O . ASP B 1 100 ? 12.359 26.172 3.57 1 81.38 100 ASP B O 1
ATOM 2067 N N . ILE B 1 101 ? 14.141 26.891 4.719 1 83.88 101 ILE B N 1
ATOM 2068 C CA . ILE B 1 101 ? 15.078 26.547 3.654 1 83.88 101 ILE B CA 1
ATOM 2069 C C . ILE B 1 101 ? 15.094 25.031 3.451 1 83.88 101 ILE B C 1
ATOM 2071 O O . ILE B 1 101 ? 15.461 24.547 2.379 1 83.88 101 ILE B O 1
ATOM 2075 N N . ASN B 1 102 ? 14.75 24.328 4.516 1 88.19 102 ASN B N 1
ATOM 2076 C CA . ASN B 1 102 ? 14.727 22.875 4.445 1 88.19 102 ASN B CA 1
ATOM 2077 C C . ASN B 1 102 ? 13.344 22.359 4.062 1 88.19 102 ASN B C 1
ATOM 2079 O O . ASN B 1 102 ? 13.094 21.156 4.117 1 88.19 102 ASN B O 1
ATOM 2083 N N . GLU B 1 103 ? 12.414 23.203 3.674 1 91.75 103 GLU B N 1
ATOM 2084 C CA . GLU B 1 103 ? 11.109 22.875 3.1 1 91.75 103 GLU B CA 1
ATOM 2085 C C . GLU B 1 103 ? 10.141 22.406 4.172 1 91.75 103 GLU B C 1
ATOM 2087 O O . GLU B 1 103 ? 9.266 21.578 3.902 1 91.75 103 GLU B O 1
ATOM 2092 N N . TYR B 1 104 ? 10.344 22.906 5.352 1 93.25 104 TYR B N 1
ATOM 2093 C CA . TYR B 1 104 ? 9.422 22.562 6.426 1 93.25 104 TYR B CA 1
ATOM 2094 C C . TYR B 1 104 ? 8.531 23.75 6.785 1 93.25 104 TYR B C 1
ATOM 2096 O O . TYR B 1 104 ? 8.969 24.891 6.742 1 93.25 104 TYR B O 1
ATOM 2104 N N . TYR B 1 105 ? 7.301 23.391 7.051 1 91.88 105 TYR B N 1
ATOM 2105 C CA . TYR B 1 105 ? 6.355 24.328 7.66 1 91.88 105 TYR B CA 1
ATOM 2106 C C . TYR B 1 105 ? 6.16 24.016 9.141 1 91.88 105 TYR B C 1
ATOM 2108 O O . TYR B 1 105 ? 5.766 22.906 9.5 1 91.88 105 TYR B O 1
ATOM 2116 N N . ALA B 1 106 ? 6.43 24.953 9.961 1 89 106 ALA B N 1
ATOM 2117 C CA . ALA B 1 106 ? 6.277 24.766 11.406 1 89 106 ALA B CA 1
ATOM 2118 C C . ALA B 1 106 ? 4.871 25.141 11.859 1 89 106 ALA B C 1
ATOM 2120 O O . ALA B 1 106 ? 4.379 26.234 11.555 1 89 106 ALA B O 1
ATOM 2121 N N . ILE B 1 107 ? 4.219 24.234 12.523 1 88.75 107 ILE B N 1
ATOM 2122 C CA . ILE B 1 107 ? 2.953 24.578 13.164 1 88.75 107 ILE B CA 1
ATOM 2123 C C . ILE B 1 107 ? 3.18 25.672 14.219 1 88.75 107 ILE B C 1
ATOM 2125 O O . ILE B 1 107 ? 4.105 25.578 15.023 1 88.75 107 ILE B O 1
ATOM 2129 N N . PRO B 1 108 ? 2.363 26.625 14.18 1 86.94 108 PRO B N 1
ATOM 2130 C CA . PRO B 1 108 ? 2.572 27.734 15.125 1 86.94 108 PRO B CA 1
ATOM 2131 C C . PRO B 1 108 ? 2.637 27.266 16.578 1 86.94 108 PRO B C 1
ATOM 2133 O O . PRO B 1 108 ? 1.766 26.516 17.031 1 86.94 108 PRO B O 1
ATOM 2136 N N . SER B 1 109 ? 3.688 27.766 17.312 1 88.44 109 SER B N 1
ATOM 2137 C CA . SER B 1 109 ? 3.873 27.375 18.703 1 88.44 109 SER B CA 1
ATOM 2138 C C . SER B 1 109 ? 2.676 27.781 19.547 1 88.44 109 SER B C 1
ATOM 2140 O O . SER B 1 109 ? 2.332 27.109 20.516 1 88.44 109 SER B O 1
ATOM 2142 N N . SER B 1 110 ? 2.094 28.859 19.156 1 90.62 110 SER B N 1
ATOM 2143 C CA . SER B 1 110 ? 0.931 29.34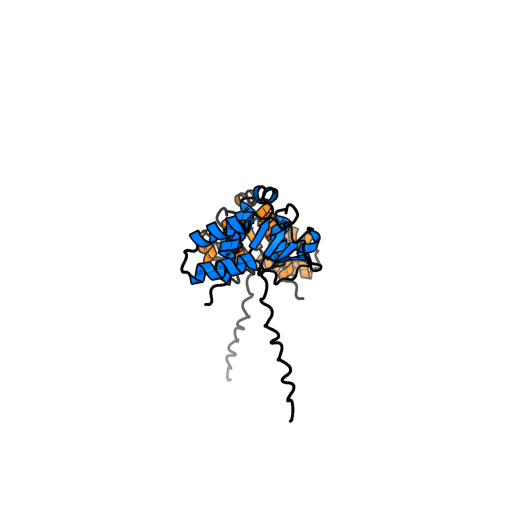4 19.891 1 90.62 110 SER B CA 1
ATOM 2144 C C . SER B 1 110 ? -0.196 28.312 19.875 1 90.62 110 SER B C 1
ATOM 2146 O O . SER B 1 110 ? -0.907 28.156 20.875 1 90.62 110 SER B O 1
ATOM 2148 N N . ALA B 1 111 ? -0.412 27.719 18.734 1 90.75 111 ALA B N 1
ATOM 2149 C CA . ALA B 1 111 ? -1.439 26.688 18.641 1 90.75 111 ALA B CA 1
ATOM 2150 C C . ALA B 1 111 ? -1.116 25.5 19.547 1 90.75 111 ALA B C 1
ATOM 2152 O O . ALA B 1 111 ? -1.991 24.984 20.25 1 90.75 111 ALA B O 1
ATOM 2153 N N . ILE B 1 112 ? 0.095 25.125 19.562 1 91.31 112 ILE B N 1
ATOM 2154 C CA . ILE B 1 112 ? 0.542 24.016 20.391 1 91.31 112 ILE B CA 1
ATOM 2155 C C . ILE B 1 112 ? 0.367 24.344 21.859 1 91.31 112 ILE B C 1
ATOM 2157 O O . ILE B 1 112 ? -0.114 23.531 22.641 1 91.31 112 ILE B O 1
ATOM 2161 N N . GLU B 1 113 ? 0.778 25.531 22.25 1 92.62 113 GLU B N 1
ATOM 2162 C CA . GLU B 1 113 ? 0.655 25.984 23.625 1 92.62 113 GLU B CA 1
ATOM 2163 C C . GLU B 1 113 ? -0.807 26.031 24.062 1 92.62 113 GLU B C 1
ATOM 2165 O O . GLU B 1 113 ? -1.134 25.656 25.188 1 92.62 113 GLU B O 1
ATOM 2170 N N . LYS B 1 114 ? -1.579 26.469 23.156 1 94.19 114 LYS B N 1
ATOM 2171 C CA . LYS B 1 114 ? -3.006 26.531 23.453 1 94.19 114 LYS B CA 1
ATOM 2172 C C . LYS B 1 114 ? -3.584 25.141 23.688 1 94.19 114 LYS B C 1
ATOM 2174 O O . LYS B 1 114 ? -4.398 24.938 24.578 1 94.19 114 LYS B O 1
ATOM 2179 N N . ILE B 1 115 ? -3.232 24.156 22.875 1 94.75 115 ILE B N 1
ATOM 2180 C CA . ILE B 1 115 ? -3.676 22.781 23.031 1 94.75 115 ILE B CA 1
ATOM 2181 C C . ILE B 1 115 ? -3.273 22.266 24.406 1 94.75 115 ILE B C 1
ATOM 2183 O O . ILE B 1 115 ? -4.098 21.688 25.125 1 94.75 115 ILE B O 1
ATOM 2187 N N . LYS B 1 116 ? -2.064 22.547 24.812 1 93.69 116 LYS B N 1
ATOM 2188 C CA . LYS B 1 116 ? -1.562 22.094 26.109 1 93.69 116 LYS B CA 1
ATOM 2189 C C . LYS B 1 116 ? -2.34 22.734 27.25 1 93.69 116 LYS B C 1
ATOM 2191 O O . LYS B 1 116 ? -2.688 22.062 28.219 1 93.69 116 LYS B O 1
ATOM 2196 N N . GLU B 1 117 ? -2.535 23.969 27.109 1 94.88 117 GLU B N 1
ATOM 2197 C CA . GLU B 1 117 ? -3.268 24.719 28.125 1 94.88 117 GLU B CA 1
ATOM 2198 C C . GLU B 1 117 ? -4.676 24.156 28.312 1 94.88 117 GLU B C 1
ATOM 2200 O O . GLU B 1 117 ? -5.082 23.859 29.438 1 94.88 117 GLU B O 1
ATOM 2205 N N . LEU B 1 118 ? -5.387 23.953 27.234 1 96.12 118 LEU B N 1
ATOM 2206 C CA . LEU B 1 118 ? -6.766 23.469 27.312 1 96.12 118 LEU B CA 1
ATOM 2207 C C . LEU B 1 118 ? -6.824 22.047 27.828 1 96.12 118 LEU B C 1
ATOM 2209 O O . LEU B 1 118 ? -7.73 21.688 28.578 1 96.12 118 LEU B O 1
ATOM 2213 N N . LYS B 1 119 ? -5.895 21.312 27.438 1 94.44 119 LYS B N 1
ATOM 2214 C CA . LYS B 1 119 ? -5.812 19.953 27.938 1 94.44 119 LYS B CA 1
ATOM 2215 C C . LYS B 1 119 ? -5.609 19.938 29.453 1 94.44 119 LYS B C 1
ATOM 2217 O O . LYS B 1 119 ? -6.266 19.172 30.172 1 94.44 119 LYS B O 1
ATOM 2222 N N . SER B 1 120 ? -4.707 20.766 29.938 1 94.06 120 SER B N 1
ATOM 2223 C CA . SER B 1 120 ? -4.414 20.859 31.359 1 94.06 120 SER B CA 1
ATOM 2224 C C . SER B 1 120 ? -5.637 21.312 32.156 1 94.06 120 SER B C 1
ATOM 2226 O O . SER B 1 120 ? -5.781 20.984 33.344 1 94.06 120 SER B O 1
ATOM 2228 N N . GLU B 1 121 ? -6.469 22.031 31.453 1 95.81 121 GLU B N 1
ATOM 2229 C CA . GLU B 1 121 ? -7.703 22.516 32.062 1 95.81 121 GLU B CA 1
ATOM 2230 C C . GLU B 1 121 ? -8.773 21.422 32.094 1 95.81 121 GLU B C 1
ATOM 2232 O O . GLU B 1 121 ? -9.852 21.625 32.656 1 95.81 121 GLU B O 1
ATOM 2237 N N . GLY B 1 122 ? -8.516 20.266 31.406 1 94.69 122 GLY B N 1
ATOM 2238 C CA . GLY B 1 122 ? -9.438 19.141 31.422 1 94.69 122 GLY B CA 1
ATOM 2239 C C . GLY B 1 122 ? -10.5 19.219 30.344 1 94.69 122 GLY B C 1
ATOM 2240 O O . GLY B 1 122 ? -11.531 18.531 30.422 1 94.69 122 GLY B O 1
ATOM 2241 N N . LYS B 1 123 ? -10.289 20.094 29.375 1 96.31 123 LYS B N 1
ATOM 2242 C CA . LYS B 1 123 ? -11.242 20.188 28.266 1 96.31 123 LYS B CA 1
ATOM 2243 C C . LYS B 1 123 ? -11.266 18.906 27.438 1 96.31 123 LYS B C 1
ATOM 2245 O O . LYS B 1 123 ? -10.242 18.234 27.312 1 96.31 123 LYS B O 1
ATOM 2250 N N . SER B 1 124 ? -12.422 18.625 26.938 1 96.69 124 SER B N 1
ATOM 2251 C CA . SER B 1 124 ? -12.531 17.453 26.078 1 96.69 124 SER B CA 1
ATOM 2252 C C . SER B 1 124 ? -11.797 17.656 24.766 1 96.69 124 SER B C 1
ATOM 2254 O O . SER B 1 124 ? -11.57 18.797 24.344 1 96.69 124 SER B O 1
ATOM 2256 N N . ALA B 1 125 ? -11.477 16.578 24.109 1 95.5 125 ALA B N 1
ATOM 2257 C CA . ALA B 1 125 ? -10.812 16.641 22.797 1 95.5 125 ALA B CA 1
ATOM 2258 C C . ALA B 1 125 ? -11.641 17.453 21.797 1 95.5 125 ALA B C 1
ATOM 2260 O O . ALA B 1 125 ? -11.102 18.281 21.062 1 95.5 125 ALA B O 1
ATOM 2261 N N . GLU B 1 126 ? -12.922 17.25 21.859 1 96.69 126 GLU B N 1
ATOM 2262 C CA . GLU B 1 126 ? -13.82 17.938 20.938 1 96.69 126 GLU B CA 1
ATOM 2263 C C . GLU B 1 126 ? -13.781 19.453 21.156 1 96.69 126 GLU B C 1
ATOM 2265 O O . GLU B 1 126 ? -13.727 20.219 20.203 1 96.69 126 GLU B O 1
ATOM 2270 N N . GLU B 1 127 ? -13.812 19.859 22.359 1 96.69 127 GLU B N 1
ATOM 2271 C CA . GLU B 1 127 ? -13.758 21.281 22.688 1 96.69 127 GLU B CA 1
ATOM 2272 C C . GLU B 1 127 ? -12.422 21.891 22.281 1 96.69 127 GLU B C 1
ATOM 2274 O O . GLU B 1 127 ? -12.383 23.016 21.766 1 96.69 127 GLU B O 1
ATOM 2279 N N . ILE B 1 128 ? -11.383 21.172 22.516 1 97.19 128 ILE B N 1
ATOM 2280 C CA . ILE B 1 128 ? -10.055 21.641 22.156 1 97.19 128 ILE B CA 1
ATOM 2281 C C . ILE B 1 128 ? -9.953 21.812 20.641 1 97.19 128 ILE B C 1
ATOM 2283 O O . ILE B 1 128 ? -9.5 22.859 20.172 1 97.19 128 ILE B O 1
ATOM 2287 N N . GLU B 1 129 ? -10.422 20.797 19.906 1 96.75 129 GLU B N 1
ATOM 2288 C CA . GLU B 1 129 ? -10.391 20.859 18.453 1 96.75 129 GLU B CA 1
ATOM 2289 C C . GLU B 1 129 ? -11.148 22.094 17.938 1 96.75 129 GLU B C 1
ATOM 2291 O O . GLU B 1 129 ? -10.648 22.812 17.078 1 96.75 129 GLU B O 1
ATOM 2296 N N . ARG B 1 130 ? -12.273 22.344 18.5 1 96.25 130 ARG B N 1
ATOM 2297 C CA . ARG B 1 130 ? -13.117 23.453 18.078 1 96.25 130 ARG B CA 1
ATOM 2298 C C . ARG B 1 130 ? -12.438 24.797 18.344 1 96.25 130 ARG B C 1
ATOM 2300 O O . ARG B 1 130 ? -12.359 25.641 17.469 1 96.25 130 ARG B O 1
ATOM 2307 N N . LYS B 1 131 ? -12.008 25.016 19.484 1 95.75 131 LYS B N 1
ATOM 2308 C CA . LYS B 1 131 ? -11.445 26.297 19.891 1 95.75 131 LYS B CA 1
ATOM 2309 C C . LYS B 1 131 ? -10.141 26.594 19.156 1 95.75 131 LYS B C 1
ATOM 2311 O O . LYS B 1 131 ? -9.961 27.688 18.609 1 95.75 131 LYS B O 1
ATOM 2316 N N . VAL B 1 132 ? -9.266 25.609 19.078 1 95.31 132 VAL B N 1
ATOM 2317 C CA . VAL B 1 132 ? -7.949 25.812 18.5 1 95.31 132 VAL B CA 1
ATOM 2318 C C . VAL B 1 132 ? -8.07 25.969 16.984 1 95.31 132 VAL B C 1
ATOM 2320 O O . VAL B 1 132 ? -7.387 26.797 16.375 1 95.31 132 VAL B O 1
ATOM 2323 N N . SER B 1 133 ? -8.906 25.125 16.406 1 94.19 133 SER B N 1
ATOM 2324 C CA . SER B 1 133 ? -9.086 25.219 14.969 1 94.19 133 SER B CA 1
ATOM 2325 C C . SER B 1 133 ? -9.594 26.609 14.562 1 94.19 133 SER B C 1
ATOM 2327 O O . SER B 1 133 ? -9.148 27.156 13.562 1 94.19 133 SER B O 1
ATOM 2329 N N . ARG B 1 134 ? -10.484 27.141 15.32 1 92.19 134 ARG B N 1
ATOM 2330 C CA . ARG B 1 134 ? -11.047 28.453 15.039 1 92.19 134 ARG B CA 1
ATOM 2331 C C . ARG B 1 134 ? -9.984 29.547 15.141 1 92.19 134 ARG B C 1
ATOM 2333 O O . ARG B 1 134 ? -9.922 30.438 14.289 1 92.19 134 ARG B O 1
ATOM 2340 N N . GLU B 1 135 ? -9.133 29.422 16.047 1 91.19 135 GLU B N 1
ATOM 2341 C CA . GLU B 1 135 ? -8.18 30.469 16.344 1 91.19 135 GLU B CA 1
ATOM 2342 C C . GLU B 1 135 ? -6.922 30.344 15.5 1 91.19 135 GLU B C 1
ATOM 2344 O O . GLU B 1 135 ? -6.262 31.328 15.188 1 91.19 135 GLU B O 1
ATOM 2349 N N . SER B 1 136 ? -6.48 29.141 15.172 1 88.12 136 SER B N 1
ATOM 2350 C CA . SER B 1 136 ? -5.199 28.906 14.508 1 88.12 136 SER B CA 1
ATOM 2351 C C . SER B 1 136 ? -5.395 28.594 13.031 1 88.12 136 SER B C 1
ATOM 2353 O O . SER B 1 136 ? -4.422 28.5 12.273 1 88.12 136 SER B O 1
ATOM 2355 N N . LYS B 1 137 ? -6.555 28.328 12.539 1 84.5 137 LYS B N 1
ATOM 2356 C CA . LYS B 1 137 ? -6.902 27.953 11.172 1 84.5 137 LYS B CA 1
ATOM 2357 C C . LYS B 1 137 ? -6.387 26.562 10.82 1 84.5 137 LYS B C 1
ATOM 2359 O O . LYS B 1 137 ? -6.285 26.203 9.648 1 84.5 137 LYS B O 1
ATOM 2364 N N . LEU B 1 138 ? -5.98 25.906 11.922 1 90.94 138 LEU B N 1
ATOM 2365 C CA . LEU B 1 138 ? -5.633 24.5 11.719 1 90.94 138 LEU B CA 1
ATOM 2366 C C . LEU B 1 138 ? -6.887 23.641 11.562 1 90.94 138 LEU B C 1
ATOM 2368 O O . LEU B 1 138 ? -7.879 23.859 12.258 1 90.94 138 LEU B O 1
ATOM 2372 N N . ASN B 1 139 ? -6.773 22.703 10.641 1 93.12 139 ASN B N 1
ATOM 2373 C CA . ASN B 1 139 ? -7.832 21.703 10.516 1 93.12 139 ASN B CA 1
ATOM 2374 C C . ASN B 1 139 ? -8.062 20.969 11.828 1 93.12 139 ASN B C 1
ATOM 2376 O O . ASN B 1 139 ? -7.102 20.594 12.516 1 93.12 139 ASN B O 1
ATOM 2380 N N . PRO B 1 140 ? -9.375 20.75 12.133 1 94.12 140 PRO B N 1
ATOM 2381 C CA . PRO B 1 140 ? -9.656 20.031 13.375 1 94.12 140 PRO B CA 1
ATOM 2382 C C . PRO B 1 140 ? -8.938 18.688 13.453 1 94.12 140 PRO B C 1
ATOM 2384 O O . PRO B 1 140 ? -8.531 18.25 14.531 1 94.12 140 PRO B O 1
ATOM 2387 N N . GLY B 1 141 ? -8.836 18.047 12.32 1 95.06 141 GLY B N 1
ATOM 2388 C CA . GLY B 1 141 ? -8.109 16.781 12.305 1 95.06 141 GLY B CA 1
ATOM 2389 C C . GLY B 1 141 ? -6.652 16.938 12.695 1 95.06 141 GLY B C 1
ATOM 2390 O O . GLY B 1 141 ? -6.094 16.062 13.367 1 95.06 141 GLY B O 1
ATOM 2391 N N . MET B 1 142 ? -6.07 17.953 12.273 1 94.31 142 MET B N 1
ATOM 2392 C CA . MET B 1 142 ? -4.688 18.219 12.656 1 94.31 142 MET B CA 1
ATOM 2393 C C . MET B 1 142 ? -4.578 18.469 14.156 1 94.31 142 MET B C 1
ATOM 2395 O O . MET B 1 142 ? -3.662 17.969 14.812 1 94.31 142 MET B O 1
ATOM 2399 N N . VAL B 1 143 ? -5.469 19.25 14.695 1 95 143 VAL B N 1
ATOM 2400 C CA . VAL B 1 143 ? -5.492 19.516 16.125 1 95 143 VAL B CA 1
ATOM 2401 C C . VAL B 1 143 ? -5.625 18.188 16.891 1 95 143 VAL B C 1
ATOM 2403 O O . VAL B 1 143 ? -4.914 17.953 17.875 1 95 143 VAL B O 1
ATOM 2406 N N . ALA B 1 144 ? -6.566 17.359 16.438 1 95.38 144 ALA B N 1
ATOM 2407 C CA . ALA B 1 144 ? -6.75 16.062 17.062 1 95.38 144 ALA B CA 1
ATOM 2408 C C . ALA B 1 144 ? -5.453 15.25 17.047 1 95.38 144 ALA B C 1
ATOM 2410 O O . ALA B 1 144 ? -5.09 14.625 18.047 1 95.38 144 ALA B O 1
ATOM 2411 N N . TYR B 1 145 ? -4.793 15.289 15.938 1 95.5 145 TYR B N 1
ATOM 2412 C CA . TYR B 1 145 ? -3.52 14.594 15.805 1 95.5 145 TYR B CA 1
ATOM 2413 C C . TYR B 1 145 ? -2.508 15.109 16.812 1 95.5 145 TYR B C 1
ATOM 2415 O O . TYR B 1 145 ? -1.847 14.32 17.5 1 95.5 145 TYR B O 1
ATOM 2423 N N . LEU B 1 146 ? -2.432 16.359 16.938 1 93.62 146 LEU B N 1
ATOM 2424 C CA . LEU B 1 146 ? -1.475 16.984 17.844 1 93.62 146 LEU B CA 1
ATOM 2425 C C . LEU B 1 146 ? -1.801 16.625 19.297 1 93.62 146 LEU B C 1
ATOM 2427 O O . LEU B 1 146 ? -0.897 16.469 20.109 1 93.62 146 LEU B O 1
ATOM 2431 N N . LEU B 1 147 ? -3.039 16.531 19.5 1 92.69 147 LEU B N 1
ATOM 2432 C CA . LEU B 1 147 ? -3.498 16.172 20.844 1 92.69 147 LEU B CA 1
ATOM 2433 C C . LEU B 1 147 ? -2.98 14.797 21.234 1 92.69 147 LEU B C 1
ATOM 2435 O O . LEU B 1 147 ? -2.668 14.555 22.406 1 92.69 147 LEU B O 1
ATOM 2439 N N . THR B 1 148 ? -2.904 13.898 20.312 1 90.06 148 THR B N 1
ATOM 2440 C CA . THR B 1 148 ? -2.467 12.531 20.594 1 90.06 148 THR B CA 1
ATOM 2441 C C . THR B 1 148 ? -0.955 12.484 20.781 1 90.06 148 THR B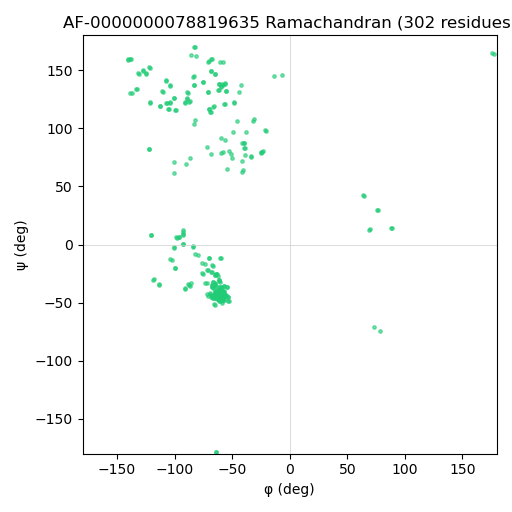 C 1
ATOM 2443 O O . THR B 1 148 ? -0.435 11.547 21.391 1 90.06 148 THR B O 1
ATOM 2446 N N . LYS B 1 149 ? -0.285 13.359 20.266 1 86.31 149 LYS B N 1
ATOM 2447 C CA . LYS B 1 149 ? 1.172 13.367 20.359 1 86.31 149 LYS B CA 1
ATOM 2448 C C . LYS B 1 149 ? 1.634 14.07 21.641 1 86.31 149 LYS B C 1
ATOM 2450 O O . LYS B 1 149 ? 2.713 13.773 22.156 1 86.31 149 LYS B O 1
ATOM 2455 N N . GLU B 1 150 ? 0.984 15.078 22.094 1 71.5 150 GLU B N 1
ATOM 2456 C CA . GLU B 1 150 ? 1.325 15.812 23.312 1 71.5 150 GLU B CA 1
ATOM 2457 C C . GLU B 1 150 ? 0.971 15.016 24.562 1 71.5 150 GLU B C 1
ATOM 2459 O O . GLU B 1 150 ? 1.461 15.312 25.656 1 71.5 150 GLU B O 1
ATOM 2464 N N . THR B 1 151 ? 0.179 14.023 24.516 1 54.28 151 THR B N 1
ATOM 2465 C CA . THR B 1 151 ? -0.211 13.281 25.703 1 54.28 151 THR B CA 1
ATOM 2466 C C . THR B 1 151 ? 0.836 12.234 26.062 1 54.28 151 THR B C 1
ATOM 2468 O O . THR B 1 151 ? 1.129 11.344 25.25 1 54.28 151 THR B O 1
ATOM 2471 N N . PRO B 1 152 ? 1.694 12.617 27.203 1 46.72 152 PRO B N 1
ATOM 2472 C CA . PRO B 1 152 ? 2.52 11.539 27.75 1 46.72 152 PRO B CA 1
ATOM 2473 C C . PRO B 1 152 ? 1.768 10.211 27.859 1 46.72 152 PRO B C 1
ATOM 2475 O O . PRO B 1 152 ? 0.566 10.203 28.141 1 46.72 152 PRO B O 1
ATOM 2478 N N . ALA B 1 153 ? 2.326 9.203 27.531 1 32.78 153 ALA B N 1
ATOM 2479 C CA . ALA B 1 153 ? 1.811 7.926 28.031 1 32.78 153 ALA B CA 1
ATOM 2480 C C . ALA B 1 153 ? 1.767 7.902 29.547 1 32.78 153 ALA B C 1
ATOM 2482 O O . ALA B 1 153 ? 2.598 8.531 30.203 1 32.78 153 ALA B O 1
#

Foldseek 3Di:
DPPPPPPPPPPPPPPPPFDKEQEDADLVCLQVDDLCHAHYEYNDQDDPVSLVSNCVNHVNHAEYEYAPVRLVVDDPVSVVVCVVSNHYYYHDDLPDPAQPPSRMRTQDVVLLVQLVVCVVVVDDLVVNLVVSCVVRVDHSVVSSVSNVVPDDD/DDPPPPPPPPPPPPPPPFDKEQEDADLVCLQVDDLCHAHYEYNDQDDPVSLVSNCVNHVNHAEYEYAPVRLVVDDPVSVVVCVVSNHYYYHDDLPDPAQPPSRMRTQDVVLLVQLVVCVVVVDDLVVNLVVSCVVRVDHSVVSSVSNVVPDDD

InterPro domains:
  IPR012546 Domain of unknown function DUF1699 [PF08004] (111-147)
  IPR059826 DUF1699, N-terminal domain [PF28505] (20-103)

Sequence (306 aa):
MFYINIQSKKNYTVGEKNTRLRVVSSREEIFTLNPNERLVHLAFRPSNKDIFGLVETCPKIEVIQLPKSYIATVSRSIEMFLQMQHIQLLEGDVWGHRKDINEYYAIPSSAIEKIKELKSEGKSAEEIERKVSRESKLNPGMVAYLLTKETPAMFYINIQSKKNYTVGEKNTRLRVVSSREEIFTLNPNERLVHLAFRPSNKDIFGLVETCPKIEVIQLPKSYIATVSRSIEMFLQMQHIQLLEGDVWGHRKDINEYYAIPSSAIEKIKELKSEGKSAEEIERKVSRESKLNPGMVAYLLTKETPA

Radius of gyration: 28.34 Å; Cα contacts (8 Å, |Δi|>4): 400; chains: 2; bounding box: 50×107×72 Å

Secondary structure (DSSP, 8-state):
-------------------EEEEE-SGGGGGGS-TT--EEEESS---HHHHHHHHHH-TT--EEEE-HHHHTT--HHHHHHHHHTT-EEEE----SS---TTSEEEPPHHHHHHHHHHHHTT--HHHHHHHHHHHH---HHHHHHHHHHHS--/-------------------EEEEE-SGGGGGGS-TT--EEEESS---HHHHHHHHHH-TT--EEEE-HHHHTT--HHHHHHHHHTT-EEEE----SS---TTSEEEPPHHHHHHHHHHHHTT--HHHHHHHHHHHH---HHHHHHHHHHHS--

Solvent-accessible surface area (backbone atoms only — not comparable to full-atom values): 17828 Å² total; per-residue (Å²): 136,84,76,75,77,74,73,76,76,74,71,75,65,77,70,77,82,70,61,53,29,42,52,39,72,50,79,78,50,42,82,69,50,65,43,73,42,36,36,37,31,44,69,54,76,72,50,71,66,52,52,54,45,35,47,67,42,15,71,53,40,40,37,43,30,22,34,64,84,41,54,74,67,57,49,68,66,54,52,50,51,32,54,75,66,63,31,46,79,41,58,43,77,88,67,91,63,65,54,46,97,86,32,34,32,67,58,58,64,66,54,54,52,48,54,51,52,42,48,77,70,64,51,52,68,69,56,45,23,53,56,48,22,70,74,64,71,44,37,45,68,55,45,49,51,50,54,66,68,70,52,76,129,137,85,79,74,78,74,75,76,74,73,71,75,64,79,70,77,81,70,61,51,29,42,50,39,72,48,79,79,50,41,80,68,50,65,44,75,42,36,36,35,31,43,70,54,77,75,50,71,67,50,52,52,44,35,48,67,42,16,72,55,41,39,36,44,29,22,35,65,82,40,53,74,67,57,48,70,67,55,52,49,51,31,52,74,68,62,30,47,82,39,59,42,78,90,68,94,67,61,56,48,98,85,31,34,35,68,58,58,64,64,53,53,51,48,52,52,52,40,48,76,71,65,51,51,70,67,58,47,22,52,56,48,22,70,74,63,71,43,36,45,66,56,45,51,52,50,53,63,68,69,52,77,128